Protein AF-A0A0K8QCN6-F1 (afdb_monomer_lite)

pLDDT: mean 86.22, std 19.58, range [27.59, 98.62]

Sequence (244 aa):
MPGTHPAAPALALLLDVDGPVASPVTRDVKPEIIADLVGLASAGIPVIFNTGRSDAFIREQVMAPMIAAGMPAGTVVHAICEKGAVWFSYTSGGPGPIHVDHDLAVPKAYGDDVRRMVAEDYATHMFFDE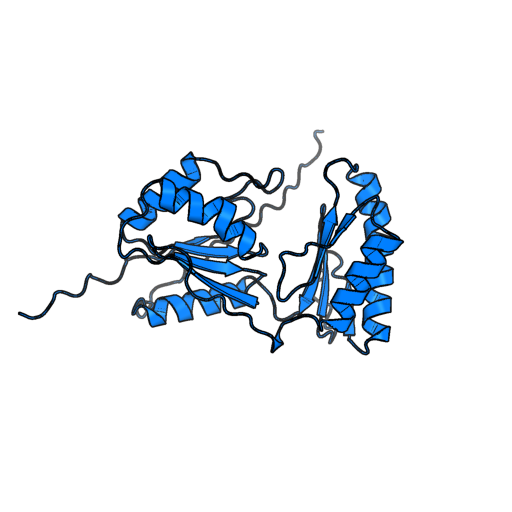TKRAMVSVEQHLDVSSDDYLAEQKLFDADALELMGRHGLSAALLDHHAPESDDAADYRLDPTIISTDIESIRLGKDLGASRAVELLAAQGITRRPGGQWAIRARTTHGGLAPPQ

Radius of gyration: 19.88 Å; chains: 1; bounding box: 54×51×55 Å

Secondary structure (DSSP, 8-state):
----PPPPPS--EEE-SBTTTB-TTT--B-HHHHHHHHHHHHTT--EEEE-SS-HHHIIIIIIHHHHHTTPPTT--EEEEEGGGTEEEEEETTEE-PPEE-GGGSPPHHHHHHHHHHIIIIITTTEEE-TT-SSSEEEEE-TTS-HHHHHHHHHHHHHHHHHHHHHTT--EEE--S--TT-----SEEEEE-SSEEEEEETT-SHHHHHHHHHHHHHHTT--PPTTPPP-----------PPP-

Foldseek 3Di:
DPDPDPDFDPAADEDECDPLAADVQPRAGDLVSLVVVLVCQVVVHAAEYQYQAFPVSCQPRHVVSNLVVPRDAPRKHKYQYNLRQKIWIAGNVGTDDIDGNQVFADDPVLLVVLQVCCVPPPVVFWHWDPRDDRKTKIWGDPPDDLVRNVVVVVVSQVVSQVSCVVVVAFEEECDPDPPDPPDPGQWYFDDDSTMTIITGPPRHSVSVVVVVQVVCVVVVNHDDVPDDDPPDDDDDPDDDDDDD

Structure (mmCIF, N/CA/C/O backbone):
data_AF-A0A0K8QCN6-F1
#
_entry.id   AF-A0A0K8QCN6-F1
#
loop_
_atom_site.group_PDB
_atom_site.id
_atom_site.type_symbol
_atom_site.label_atom_id
_atom_site.label_alt_id
_atom_site.label_comp_id
_atom_site.label_asym_id
_atom_site.label_entity_id
_atom_site.label_seq_id
_atom_site.pdbx_PDB_ins_code
_atom_site.Cartn_x
_atom_site.Cartn_y
_atom_site.Cartn_z
_atom_site.occupancy
_atom_site.B_iso_or_equiv
_atom_site.auth_seq_id
_atom_site.auth_comp_id
_atom_site.auth_asym_id
_atom_site.auth_atom_id
_atom_site.pdbx_PDB_model_num
ATOM 1 N N . MET A 1 1 ? -29.554 -14.955 32.092 1.00 37.53 1 MET A N 1
ATOM 2 C CA . MET A 1 1 ? -29.296 -13.544 31.745 1.00 37.53 1 MET A CA 1
ATOM 3 C C . MET A 1 1 ? -28.996 -13.491 30.256 1.00 37.53 1 MET A C 1
ATOM 5 O O . MET A 1 1 ? -27.974 -14.045 29.872 1.00 37.53 1 MET A O 1
ATOM 9 N N . PRO A 1 2 ? -29.882 -12.949 29.406 1.00 36.72 2 PRO A N 1
ATOM 10 C CA . PRO A 1 2 ? -29.544 -12.716 28.008 1.00 36.72 2 PRO A CA 1
ATOM 11 C C . PRO A 1 2 ? -28.494 -11.603 27.973 1.00 36.72 2 PRO A C 1
ATOM 13 O O . PRO A 1 2 ? -28.749 -10.509 28.473 1.00 36.72 2 PRO A O 1
ATOM 16 N N . GLY A 1 3 ? -27.299 -11.901 27.464 1.00 38.16 3 GLY A N 1
ATOM 17 C CA . GLY A 1 3 ? -26.258 -10.898 27.277 1.00 38.16 3 GLY A CA 1
ATOM 18 C C . GLY A 1 3 ? -26.743 -9.853 26.280 1.00 38.16 3 GLY A C 1
ATOM 19 O O . GLY A 1 3 ? -27.092 -10.184 25.150 1.00 38.16 3 GLY A O 1
ATOM 20 N N . THR A 1 4 ? -26.803 -8.594 26.704 1.00 39.06 4 THR A N 1
ATOM 21 C CA . THR A 1 4 ? -26.943 -7.451 25.804 1.00 39.06 4 THR A CA 1
ATOM 22 C C . THR A 1 4 ? -25.766 -7.469 24.840 1.00 39.06 4 THR A C 1
ATOM 24 O O . THR A 1 4 ? -24.652 -7.112 25.218 1.00 39.06 4 THR A O 1
ATOM 27 N N . HIS A 1 5 ? -25.999 -7.909 23.603 1.00 44.75 5 HIS A N 1
ATOM 28 C CA . HIS A 1 5 ? -25.062 -7.641 22.523 1.00 44.75 5 HIS A CA 1
ATOM 29 C C . HIS A 1 5 ? -24.910 -6.119 22.415 1.00 44.75 5 HIS A C 1
ATOM 31 O O . HIS A 1 5 ? -25.934 -5.424 22.385 1.00 44.75 5 HIS A O 1
ATOM 37 N N . PRO A 1 6 ? -23.678 -5.579 22.397 1.00 53.31 6 PRO A N 1
ATOM 38 C CA . PRO A 1 6 ? -23.495 -4.166 22.117 1.00 53.31 6 PRO A CA 1
ATOM 39 C C . PRO A 1 6 ? -24.183 -3.850 20.787 1.00 53.31 6 PRO A C 1
ATOM 41 O O . PRO A 1 6 ? -24.098 -4.621 19.828 1.00 53.31 6 PRO A O 1
ATOM 44 N N . ALA A 1 7 ? -24.937 -2.751 20.756 1.00 64.88 7 ALA A N 1
ATOM 45 C CA . ALA A 1 7 ? -25.592 -2.308 19.536 1.00 64.88 7 ALA A CA 1
ATOM 46 C C . ALA A 1 7 ? -24.529 -2.129 18.444 1.00 64.88 7 ALA A C 1
ATOM 48 O O . ALA A 1 7 ? -23.489 -1.524 18.699 1.00 64.88 7 ALA A O 1
ATOM 49 N N . ALA A 1 8 ? -24.788 -2.661 17.245 1.00 65.69 8 ALA A N 1
ATOM 50 C CA . ALA A 1 8 ? -23.869 -2.527 16.120 1.00 65.69 8 ALA A CA 1
ATOM 51 C C . ALA A 1 8 ? -23.493 -1.045 15.917 1.00 65.69 8 ALA A C 1
ATOM 53 O O . ALA A 1 8 ? -24.394 -0.190 15.966 1.00 65.69 8 ALA A O 1
ATOM 54 N N . PRO A 1 9 ? -22.199 -0.735 15.700 1.00 70.50 9 PRO A N 1
ATOM 55 C CA . PRO A 1 9 ? -21.727 0.639 15.624 1.00 70.50 9 PRO A CA 1
ATOM 56 C C . PRO A 1 9 ? -22.457 1.398 14.514 1.00 70.50 9 PRO A C 1
ATOM 58 O O . PRO A 1 9 ? -22.833 0.835 13.484 1.00 70.50 9 PRO A O 1
ATOM 61 N N . ALA A 1 10 ? -22.694 2.693 14.735 1.00 76.88 10 ALA A N 1
ATOM 62 C CA . ALA A 1 10 ? -23.429 3.524 13.782 1.00 76.88 10 ALA A CA 1
ATOM 63 C C . ALA A 1 10 ? -22.664 3.728 12.460 1.00 76.88 10 ALA A C 1
ATOM 65 O O . ALA A 1 10 ? -23.291 3.966 11.427 1.00 76.88 10 ALA A O 1
ATOM 66 N N . LEU A 1 11 ? -21.331 3.628 12.496 1.00 85.31 11 LEU A N 1
ATOM 67 C CA . LEU A 1 11 ? -20.435 3.730 11.346 1.00 85.31 11 LEU A CA 1
ATOM 68 C C . LEU A 1 11 ? -19.140 2.946 11.594 1.00 85.31 11 LEU A C 1
ATOM 70 O O . LEU A 1 11 ? -18.778 2.696 12.741 1.00 85.31 11 LEU A O 1
ATOM 74 N N . ALA A 1 12 ? -18.435 2.624 10.512 1.00 90.12 12 ALA A N 1
ATOM 75 C CA . ALA A 1 12 ? -17.047 2.167 10.506 1.00 90.12 12 ALA A CA 1
ATOM 76 C C . ALA A 1 12 ? -16.229 3.080 9.577 1.00 90.12 12 ALA A C 1
ATOM 78 O O . ALA A 1 12 ? -16.785 3.647 8.630 1.00 90.12 12 ALA A O 1
ATOM 79 N N . LEU A 1 13 ? -14.933 3.230 9.847 1.00 93.75 13 LEU A N 1
ATOM 80 C CA . LEU A 1 13 ? -14.029 4.071 9.065 1.00 93.75 13 LEU A CA 1
ATOM 81 C C . LEU A 1 13 ? -13.090 3.215 8.218 1.00 93.75 13 LEU A C 1
ATOM 83 O O . LEU A 1 13 ? -12.359 2.385 8.747 1.00 93.75 13 LEU A O 1
ATOM 87 N N . LEU A 1 14 ? -13.094 3.467 6.910 1.00 95.44 14 LEU A N 1
ATOM 88 C CA . LEU A 1 14 ? -12.120 2.937 5.961 1.00 95.44 14 LEU A CA 1
ATOM 89 C C . LEU A 1 14 ? -11.183 4.077 5.561 1.00 95.44 14 LEU A C 1
ATOM 91 O O . LEU A 1 14 ? -11.605 5.008 4.874 1.00 95.44 14 LEU A O 1
ATOM 95 N N . LEU A 1 15 ? -9.944 4.029 6.037 1.00 96.12 15 LEU A N 1
ATOM 96 C CA . LEU A 1 15 ? -8.976 5.113 5.915 1.00 96.12 15 LEU A CA 1
ATOM 97 C C . LEU A 1 15 ? -7.852 4.719 4.963 1.00 96.12 15 LEU A C 1
ATOM 99 O O . LEU A 1 15 ? -7.269 3.642 5.092 1.00 96.12 15 LEU A O 1
ATOM 103 N N . ASP A 1 16 ? -7.520 5.616 4.038 1.00 94.81 16 ASP A N 1
ATOM 104 C CA . ASP A 1 16 ? -6.204 5.560 3.411 1.00 94.81 16 ASP A CA 1
ATOM 105 C C . ASP A 1 16 ? -5.129 5.986 4.416 1.00 94.81 16 ASP A C 1
ATOM 107 O O . ASP A 1 16 ? -5.416 6.698 5.380 1.00 94.81 16 ASP A O 1
ATOM 111 N N . VAL A 1 17 ? -3.897 5.551 4.182 1.00 94.00 17 VAL A N 1
ATOM 112 C CA . VAL A 1 17 ? -2.757 5.853 5.045 1.00 94.00 17 VAL A CA 1
ATOM 113 C C . VAL A 1 17 ? -1.991 7.057 4.519 1.00 94.00 17 VAL A C 1
ATOM 115 O O . VAL A 1 17 ? -1.798 8.014 5.263 1.00 94.00 17 VAL A O 1
ATOM 118 N N . ASP A 1 18 ? -1.601 7.050 3.246 1.00 89.19 18 ASP A N 1
ATOM 119 C CA . ASP A 1 18 ? -0.809 8.128 2.653 1.00 89.19 18 ASP A CA 1
ATOM 120 C C . ASP A 1 18 ? -1.653 9.398 2.482 1.00 89.19 18 ASP A C 1
ATOM 122 O O . ASP A 1 18 ? -2.621 9.421 1.724 1.00 89.19 18 ASP A O 1
ATOM 126 N N . GLY A 1 19 ? -1.295 10.461 3.206 1.00 87.25 19 GLY A N 1
ATOM 127 C CA . GLY A 1 19 ? -2.029 11.725 3.268 1.00 87.25 19 GLY A CA 1
ATOM 128 C C . GLY A 1 19 ? -2.860 11.868 4.551 1.00 87.25 19 GLY A C 1
ATOM 129 O O . GLY A 1 19 ? -2.530 12.728 5.369 1.00 87.25 19 GLY A O 1
ATOM 130 N N . PRO A 1 20 ? -3.934 11.076 4.757 1.00 90.75 20 PRO A N 1
ATOM 131 C CA . PRO A 1 20 ? -4.782 11.202 5.943 1.00 90.75 20 PRO A CA 1
ATOM 132 C C . PRO A 1 20 ? -4.126 10.772 7.259 1.00 90.75 20 PRO A C 1
ATOM 134 O O . PRO A 1 20 ? -4.437 11.360 8.292 1.00 90.75 20 PRO A O 1
ATOM 137 N N . VAL A 1 21 ? -3.264 9.748 7.241 1.00 94.06 21 VAL A N 1
ATOM 138 C CA . VAL A 1 21 ? -2.655 9.175 8.458 1.00 94.06 21 VAL A CA 1
ATOM 139 C C . VAL A 1 21 ? -1.160 9.470 8.515 1.00 94.06 21 VAL A C 1
ATOM 141 O O . VAL A 1 21 ? -0.663 9.969 9.523 1.00 94.06 21 VAL A O 1
ATOM 144 N N . ALA A 1 22 ? -0.450 9.181 7.428 1.00 92.50 22 ALA A N 1
ATOM 145 C CA . ALA A 1 22 ? 0.984 9.367 7.288 1.00 92.50 22 ALA A CA 1
ATOM 146 C C . ALA A 1 22 ? 1.293 10.474 6.278 1.00 92.50 22 ALA A C 1
ATOM 148 O O . ALA A 1 22 ? 0.592 10.653 5.279 1.00 92.50 22 ALA A O 1
ATOM 149 N N . SER A 1 23 ? 2.382 11.198 6.513 1.00 88.31 23 SER A N 1
ATOM 150 C CA . SER A 1 23 ? 2.939 12.138 5.541 1.00 88.31 23 SER A CA 1
ATOM 151 C C . SER A 1 23 ? 3.305 11.400 4.243 1.00 88.31 23 SER A C 1
ATOM 153 O O . SER A 1 23 ? 4.092 10.460 4.302 1.00 88.31 23 SER A O 1
ATOM 155 N N . PRO A 1 24 ? 2.820 11.813 3.057 1.00 79.25 24 PRO A N 1
ATOM 156 C CA . PRO A 1 24 ? 3.199 11.159 1.801 1.00 79.25 24 PRO A CA 1
ATOM 157 C C . PRO A 1 24 ? 4.678 11.388 1.444 1.00 79.25 24 PRO A C 1
ATOM 159 O O . PRO A 1 24 ? 5.226 10.670 0.616 1.00 79.25 24 PRO A O 1
ATOM 162 N N . VAL A 1 25 ? 5.323 12.375 2.080 1.00 78.88 25 VAL A N 1
ATOM 163 C CA . VAL A 1 25 ? 6.726 12.742 1.849 1.00 78.88 25 VAL A CA 1
ATOM 164 C C . VAL A 1 25 ? 7.634 12.064 2.869 1.00 78.88 25 VAL A C 1
ATOM 166 O O . VAL A 1 25 ? 8.514 11.291 2.512 1.00 78.88 25 VAL A O 1
ATOM 169 N N . THR A 1 26 ? 7.414 12.337 4.157 1.00 83.81 26 THR A N 1
ATOM 170 C CA . THR A 1 26 ? 8.305 11.860 5.229 1.00 83.81 26 THR A CA 1
ATOM 171 C C . THR A 1 26 ? 7.904 10.498 5.776 1.00 83.81 26 THR A C 1
ATOM 173 O O . THR A 1 26 ? 8.683 9.871 6.480 1.00 83.81 26 THR A O 1
ATOM 176 N N . ARG A 1 27 ? 6.694 10.027 5.444 1.00 88.38 27 ARG A N 1
ATOM 177 C CA . ARG A 1 27 ? 6.097 8.776 5.935 1.00 88.38 27 ARG A CA 1
ATOM 178 C C . ARG A 1 27 ? 5.841 8.745 7.445 1.00 88.38 27 ARG A C 1
ATOM 180 O O . ARG A 1 27 ? 5.371 7.737 7.961 1.00 88.38 27 ARG A O 1
ATOM 187 N N . ASP A 1 28 ? 6.061 9.864 8.132 1.00 91.06 28 ASP A N 1
ATOM 188 C CA . ASP A 1 28 ? 5.800 9.995 9.561 1.00 91.06 28 ASP A CA 1
ATOM 189 C C . ASP A 1 28 ? 4.301 10.036 9.854 1.00 91.06 28 ASP A C 1
ATOM 191 O O . ASP A 1 28 ? 3.526 10.708 9.159 1.00 91.06 28 ASP A O 1
ATOM 195 N N . VAL A 1 29 ? 3.913 9.390 10.953 1.00 96.12 29 VAL A N 1
ATOM 196 C CA . VAL A 1 29 ? 2.580 9.501 11.547 1.00 96.12 29 VAL A CA 1
ATOM 197 C C . VAL A 1 29 ? 2.683 10.374 12.788 1.00 96.12 29 VAL A C 1
ATOM 199 O O . VAL A 1 29 ? 3.414 10.070 13.731 1.00 96.12 29 VAL A O 1
ATOM 202 N N . LYS A 1 30 ? 1.959 11.493 12.790 1.00 96.75 30 LYS A N 1
ATOM 203 C CA . LYS A 1 30 ? 2.031 12.443 13.900 1.00 96.75 30 LYS A CA 1
ATOM 204 C C . LYS A 1 30 ? 1.381 11.867 15.167 1.00 96.75 30 LYS A C 1
ATOM 206 O O . LYS A 1 30 ? 0.341 11.212 15.057 1.00 96.75 30 LYS A O 1
ATOM 211 N N . PRO A 1 31 ? 1.910 12.155 16.370 1.00 97.12 31 PRO A N 1
ATOM 212 C CA . PRO A 1 31 ? 1.317 11.684 17.622 1.00 97.12 31 PRO A CA 1
ATOM 213 C C . PRO A 1 31 ? -0.158 12.067 17.798 1.00 97.12 31 PRO A C 1
ATOM 215 O O . PRO A 1 31 ? -0.922 11.288 18.364 1.00 97.12 31 PRO A O 1
ATOM 218 N N . GLU A 1 32 ? -0.584 13.226 17.285 1.00 97.38 32 GLU A N 1
ATOM 219 C CA . GLU A 1 32 ? -1.984 13.663 17.364 1.00 97.38 32 GLU A CA 1
ATOM 220 C C . GLU A 1 32 ? -2.909 12.757 16.540 1.00 97.38 32 GLU A C 1
ATOM 222 O O . GLU A 1 32 ? -3.992 12.410 16.997 1.00 97.38 32 GLU A O 1
ATOM 227 N N . ILE A 1 33 ? -2.449 12.289 15.373 1.00 97.44 33 ILE A N 1
ATOM 228 C CA . ILE A 1 33 ? -3.190 11.321 14.552 1.00 97.44 33 ILE A CA 1
ATOM 229 C C . ILE A 1 33 ? -3.319 9.987 15.290 1.00 97.44 33 ILE A C 1
ATOM 231 O O . ILE A 1 33 ? -4.394 9.390 15.303 1.00 97.44 33 ILE A O 1
ATOM 235 N N . ILE A 1 34 ? -2.252 9.526 15.951 1.00 98.25 34 ILE A N 1
ATOM 236 C CA . ILE A 1 34 ? -2.308 8.316 16.783 1.00 98.25 34 ILE A CA 1
ATOM 237 C C . ILE A 1 34 ? -3.324 8.481 17.919 1.00 98.25 34 ILE A C 1
ATOM 239 O O . ILE A 1 34 ? -4.132 7.579 18.149 1.00 98.25 34 ILE A O 1
ATOM 243 N N . ALA A 1 35 ? -3.321 9.629 18.601 1.00 97.81 35 ALA A N 1
ATOM 244 C CA . ALA A 1 35 ? -4.274 9.921 19.667 1.00 97.81 35 ALA A CA 1
ATOM 245 C C . ALA A 1 35 ? -5.726 9.919 19.157 1.00 97.81 35 ALA A C 1
ATOM 247 O O . ALA A 1 35 ? -6.591 9.313 19.794 1.00 97.81 35 ALA A O 1
ATOM 248 N N . ASP A 1 36 ? -5.986 10.510 17.988 1.00 97.56 36 ASP A N 1
ATOM 249 C CA . ASP A 1 36 ? -7.312 10.517 17.361 1.00 97.56 36 ASP A CA 1
ATOM 250 C C . ASP A 1 36 ? -7.776 9.101 16.984 1.00 97.56 36 ASP A C 1
ATOM 252 O O . ASP A 1 36 ? -8.917 8.722 17.266 1.00 97.56 36 ASP A O 1
ATOM 256 N N . LEU A 1 37 ? -6.892 8.276 16.411 1.00 97.31 37 LEU A N 1
ATOM 257 C CA . LEU A 1 37 ? -7.188 6.877 16.076 1.00 97.31 37 LEU A CA 1
ATOM 258 C C . LEU A 1 37 ? -7.517 6.047 17.326 1.00 97.31 37 LEU A C 1
ATOM 260 O O . LEU A 1 37 ? -8.471 5.263 17.320 1.00 97.31 37 LEU A O 1
ATOM 264 N N . VAL A 1 38 ? -6.772 6.241 18.419 1.00 97.25 38 VAL A N 1
ATOM 265 C CA . VAL A 1 38 ? -7.069 5.607 19.714 1.00 97.25 38 VAL A CA 1
ATOM 266 C C . VAL A 1 38 ? -8.389 6.125 20.291 1.00 97.25 38 VAL A C 1
ATOM 268 O O . VAL A 1 38 ? -9.161 5.337 20.842 1.00 97.25 38 VAL A O 1
ATOM 271 N N . GLY A 1 39 ? -8.697 7.414 20.133 1.00 96.31 39 GLY A N 1
ATOM 272 C CA . GLY A 1 39 ? -9.975 8.005 20.533 1.00 96.31 39 GLY A CA 1
ATOM 273 C C . GLY A 1 39 ? -11.167 7.381 19.801 1.00 96.31 39 GLY A C 1
ATOM 274 O O . GLY A 1 39 ? -12.155 7.007 20.436 1.00 96.31 39 GLY A O 1
ATOM 275 N N . LEU A 1 40 ? -11.050 7.186 18.484 1.00 94.12 40 LEU A N 1
ATOM 276 C CA . LEU A 1 40 ? -12.056 6.504 17.661 1.00 94.12 40 LEU A CA 1
ATOM 277 C C . LEU A 1 40 ? -12.266 5.052 18.112 1.00 94.12 40 LEU A C 1
ATOM 279 O O . LEU A 1 40 ? -13.405 4.635 18.341 1.00 94.12 40 LEU A O 1
ATOM 283 N N . ALA A 1 41 ? -11.176 4.308 18.315 1.00 92.38 41 ALA A N 1
ATOM 284 C CA . ALA A 1 41 ? -11.227 2.945 18.841 1.00 92.38 41 ALA A CA 1
ATOM 285 C C . ALA A 1 41 ? -11.887 2.884 20.232 1.00 92.38 41 ALA A C 1
ATOM 287 O O . ALA A 1 41 ? -12.739 2.033 20.484 1.00 92.38 41 ALA A O 1
ATOM 288 N N . SER A 1 42 ? -11.560 3.832 21.114 1.00 93.06 42 SER A N 1
ATOM 289 C CA . SER A 1 42 ? -12.140 3.948 22.463 1.00 93.06 42 SER A CA 1
ATOM 290 C C . SER A 1 42 ? -13.630 4.275 22.450 1.00 93.06 42 SER A C 1
ATOM 292 O O . SER A 1 42 ? -14.360 3.858 23.346 1.00 93.06 42 SER A O 1
ATOM 294 N N . ALA A 1 43 ? -14.100 4.969 21.414 1.00 92.19 43 ALA A N 1
ATOM 295 C CA . ALA A 1 43 ? -15.519 5.207 21.177 1.00 92.19 43 ALA A CA 1
ATOM 296 C C . ALA A 1 43 ? -16.249 3.990 20.567 1.00 92.19 43 ALA A C 1
ATOM 298 O O . ALA A 1 43 ? -17.446 4.073 20.289 1.00 92.19 43 ALA A O 1
ATOM 299 N N . GLY A 1 44 ? -15.553 2.869 20.344 1.00 90.44 44 GLY A N 1
ATOM 300 C CA . GLY A 1 44 ? -16.110 1.668 19.721 1.00 90.44 44 GLY A CA 1
ATOM 301 C C . GLY A 1 44 ? -16.357 1.814 18.217 1.00 90.44 44 GLY A C 1
ATOM 302 O O . GLY A 1 44 ? -17.165 1.068 17.663 1.00 90.44 44 GLY A O 1
ATOM 303 N N . ILE A 1 45 ? -15.703 2.776 17.555 1.00 91.81 45 ILE A N 1
ATOM 304 C CA . ILE A 1 45 ? -15.790 2.965 16.103 1.00 91.81 45 ILE A CA 1
ATOM 305 C C . ILE A 1 45 ? -14.756 2.045 15.440 1.00 91.81 45 ILE A C 1
ATOM 307 O O . ILE A 1 45 ? -13.560 2.226 15.675 1.00 91.81 45 ILE A O 1
ATOM 311 N N . PRO A 1 46 ? -15.169 1.080 14.596 1.00 92.75 46 PRO A N 1
ATOM 312 C CA . PRO A 1 46 ? -14.227 0.235 13.874 1.00 92.75 46 PRO A CA 1
ATOM 313 C C . PRO A 1 46 ? -13.361 1.067 12.927 1.00 92.75 46 PRO A C 1
ATOM 315 O O . PRO A 1 46 ? -13.884 1.856 12.133 1.00 92.75 46 PRO A O 1
ATOM 318 N N . VAL A 1 47 ? -12.049 0.854 12.993 1.00 95.12 47 VAL A N 1
ATOM 319 C CA . VAL A 1 47 ? -11.056 1.493 12.124 1.00 95.12 47 VAL A CA 1
ATOM 320 C C . VAL A 1 47 ? -10.414 0.429 11.242 1.00 95.12 47 VAL A C 1
ATOM 322 O O . VAL A 1 47 ? -9.957 -0.610 11.724 1.00 95.12 47 VAL A O 1
ATOM 325 N N . ILE A 1 48 ? -10.401 0.693 9.939 1.00 97.38 48 ILE A N 1
ATOM 326 C CA . ILE A 1 48 ? -9.814 -0.162 8.916 1.00 97.38 48 ILE A CA 1
ATOM 327 C C . ILE A 1 48 ? -8.895 0.691 8.051 1.00 97.38 48 ILE A C 1
ATOM 329 O O . ILE A 1 48 ? -9.326 1.709 7.511 1.00 97.38 48 ILE A O 1
ATOM 333 N N . PHE A 1 49 ? -7.650 0.261 7.876 1.00 98.12 49 PHE A N 1
ATOM 334 C CA . PHE A 1 49 ? -6.726 0.863 6.919 1.00 98.12 49 PHE A CA 1
ATOM 335 C C . PHE A 1 49 ? -6.820 0.145 5.571 1.00 98.12 49 PHE A C 1
ATOM 337 O O . PHE A 1 49 ? -6.815 -1.082 5.531 1.00 98.12 49 PHE A O 1
ATOM 344 N N . ASN A 1 50 ? -6.893 0.900 4.476 1.00 97.19 50 ASN A N 1
ATOM 345 C CA . ASN A 1 50 ? -6.879 0.403 3.098 1.00 97.19 50 ASN A CA 1
ATOM 346 C C . ASN A 1 50 ? -5.814 1.165 2.308 1.00 97.19 50 ASN A C 1
ATOM 348 O O . ASN A 1 50 ? -6.032 2.309 1.908 1.00 97.19 50 ASN A O 1
ATOM 352 N N . THR A 1 51 ? -4.651 0.552 2.109 1.00 94.88 51 THR A N 1
ATOM 353 C CA . THR A 1 51 ? -3.415 1.229 1.696 1.00 94.88 51 THR A CA 1
ATOM 354 C C . THR A 1 51 ? -2.621 0.434 0.654 1.00 94.88 51 THR A C 1
ATOM 356 O O . THR A 1 51 ? -2.777 -0.777 0.528 1.00 94.88 51 THR A O 1
ATOM 359 N N . GLY A 1 52 ? -1.764 1.127 -0.105 1.00 93.00 52 GLY A N 1
ATOM 360 C CA . GLY A 1 52 ? -0.705 0.502 -0.908 1.00 93.00 52 GLY A CA 1
ATOM 361 C C . GLY A 1 52 ? 0.553 0.156 -0.097 1.00 93.00 52 GLY A C 1
ATOM 362 O O . GLY A 1 52 ? 1.424 -0.560 -0.590 1.00 93.00 52 GLY A O 1
ATOM 363 N N . ARG A 1 53 ? 0.653 0.631 1.153 1.00 94.50 53 ARG A N 1
ATOM 364 C CA . ARG A 1 53 ? 1.763 0.333 2.069 1.00 94.50 53 ARG A CA 1
ATOM 365 C C . ARG A 1 53 ? 1.784 -1.139 2.480 1.00 94.50 53 ARG A C 1
ATOM 367 O O . ARG A 1 53 ? 0.755 -1.818 2.446 1.00 94.50 53 ARG A O 1
ATOM 374 N N . SER A 1 54 ? 2.961 -1.603 2.892 1.00 96.69 54 SER A N 1
ATOM 375 C CA . SER A 1 54 ? 3.187 -2.959 3.397 1.00 96.69 54 SER A CA 1
ATOM 376 C C . SER A 1 54 ? 2.597 -3.171 4.795 1.00 96.69 54 SER A C 1
ATOM 378 O O . SER A 1 54 ? 2.282 -2.223 5.525 1.00 96.69 54 SER A O 1
ATOM 380 N N . ASP A 1 55 ? 2.479 -4.438 5.201 1.00 97.00 55 ASP A N 1
ATOM 381 C CA . ASP A 1 55 ? 2.119 -4.798 6.577 1.00 97.00 55 ASP A CA 1
ATOM 382 C C . ASP A 1 55 ? 3.149 -4.284 7.590 1.00 97.00 55 ASP A C 1
ATOM 384 O O . ASP A 1 55 ? 2.780 -3.878 8.693 1.00 97.00 55 ASP A O 1
ATOM 388 N N . ALA A 1 56 ? 4.432 -4.264 7.210 1.00 96.50 56 ALA A N 1
ATOM 389 C CA . ALA A 1 56 ? 5.514 -3.776 8.056 1.00 96.50 56 ALA A CA 1
ATOM 390 C C . ALA A 1 56 ? 5.330 -2.294 8.404 1.00 96.50 56 ALA A C 1
ATOM 392 O O . ALA A 1 56 ? 5.397 -1.929 9.578 1.00 96.50 56 ALA A O 1
ATOM 393 N N . PHE A 1 57 ? 4.985 -1.467 7.411 1.00 96.00 57 PHE A N 1
ATOM 394 C CA . PHE A 1 57 ? 4.696 -0.054 7.633 1.00 96.00 57 PHE A CA 1
ATOM 395 C C . PHE A 1 57 ? 3.547 0.143 8.629 1.00 96.00 57 PHE A C 1
ATOM 397 O O . PHE A 1 57 ? 3.694 0.868 9.611 1.00 96.00 57 PHE A O 1
ATOM 404 N N . ILE A 1 58 ? 2.413 -0.539 8.421 1.00 97.62 58 ILE A N 1
ATOM 405 C CA . ILE A 1 58 ? 1.266 -0.450 9.337 1.00 97.62 58 ILE A CA 1
ATOM 406 C C . ILE A 1 58 ? 1.651 -0.895 10.749 1.00 97.62 58 ILE A C 1
ATOM 408 O O . ILE A 1 58 ? 1.283 -0.242 11.729 1.00 97.62 58 ILE A O 1
ATOM 412 N N . ARG A 1 59 ? 2.397 -1.997 10.861 1.00 96.19 59 ARG A N 1
ATOM 413 C CA . ARG A 1 59 ? 2.852 -2.534 12.143 1.00 96.19 59 ARG A CA 1
ATOM 414 C C . ARG A 1 59 ? 3.650 -1.506 12.928 1.00 96.19 59 ARG A C 1
ATOM 416 O O . ARG A 1 59 ? 3.384 -1.312 14.112 1.00 96.19 59 ARG A O 1
ATOM 423 N N . GLU A 1 60 ? 4.626 -0.894 12.275 1.00 96.12 60 GLU A N 1
ATOM 424 C CA . GLU A 1 60 ? 5.653 -0.084 12.926 1.00 96.12 60 GLU A CA 1
ATOM 425 C C . GLU A 1 60 ? 5.219 1.368 13.104 1.00 96.12 60 GLU A C 1
ATOM 427 O O . GLU A 1 60 ? 5.404 1.925 14.181 1.00 96.12 60 GLU A O 1
ATOM 432 N N . GLN A 1 61 ? 4.594 1.960 12.085 1.00 97.12 61 GLN A N 1
ATOM 433 C CA . GLN A 1 61 ? 4.281 3.392 12.061 1.00 97.12 61 GLN A CA 1
ATOM 434 C C . GLN A 1 61 ? 2.891 3.721 12.608 1.00 97.12 61 GLN A C 1
ATOM 436 O O . GLN A 1 61 ? 2.637 4.861 12.986 1.00 97.12 61 GLN A O 1
ATOM 441 N N . VAL A 1 62 ? 1.979 2.745 12.668 1.00 97.19 62 VAL A N 1
ATOM 442 C CA . VAL A 1 62 ? 0.591 2.989 13.092 1.00 97.19 62 VAL A CA 1
ATOM 443 C C . VAL A 1 62 ? 0.241 2.163 14.322 1.00 97.19 62 VAL A C 1
ATOM 445 O O . VAL A 1 62 ? -0.058 2.706 15.385 1.00 97.19 62 VAL A O 1
ATOM 448 N N . MET A 1 63 ? 0.317 0.838 14.212 1.00 97.50 63 MET A N 1
ATOM 449 C CA . MET A 1 63 ? -0.232 -0.047 15.235 1.00 97.50 63 MET A CA 1
ATOM 450 C C . MET A 1 63 ? 0.611 -0.100 16.505 1.00 97.50 63 MET A C 1
ATOM 452 O O . MET A 1 63 ? 0.046 -0.050 17.598 1.00 97.50 63 MET A O 1
ATOM 456 N N . ALA A 1 64 ? 1.941 -0.166 16.398 1.00 97.00 64 ALA A N 1
ATOM 457 C CA . ALA A 1 64 ? 2.811 -0.105 17.571 1.00 97.00 64 ALA A CA 1
ATOM 458 C C . ALA A 1 64 ? 2.632 1.217 18.354 1.00 97.00 64 ALA A C 1
ATOM 460 O O . ALA A 1 64 ? 2.412 1.141 19.567 1.00 97.00 64 ALA A O 1
ATOM 461 N N . PRO A 1 65 ? 2.602 2.404 17.710 1.00 97.56 65 PRO A N 1
ATOM 462 C CA . PRO A 1 65 ? 2.250 3.657 18.377 1.00 97.56 65 PRO A CA 1
ATOM 463 C C . PRO A 1 65 ? 0.854 3.667 19.008 1.00 97.56 65 PRO A C 1
ATOM 465 O O . PRO A 1 65 ? 0.718 4.112 20.144 1.00 97.56 65 PRO A O 1
ATOM 468 N N . MET A 1 66 ? -0.178 3.144 18.334 1.00 97.69 66 MET A N 1
ATOM 469 C CA . MET A 1 66 ? -1.529 3.053 18.913 1.00 97.69 66 MET A CA 1
ATOM 470 C C . MET A 1 66 ? -1.564 2.176 20.171 1.00 97.69 66 MET A C 1
ATOM 472 O O . MET A 1 66 ? -2.183 2.545 21.170 1.00 97.69 66 MET A O 1
ATOM 476 N N . ILE A 1 67 ? -0.889 1.022 20.149 1.00 96.75 67 ILE A N 1
ATOM 477 C CA . ILE A 1 67 ? -0.786 0.131 21.314 1.00 96.75 67 ILE A CA 1
ATOM 478 C C . ILE A 1 67 ? -0.043 0.840 22.451 1.00 96.75 67 ILE A C 1
ATOM 480 O O . ILE A 1 67 ? -0.525 0.840 23.583 1.00 96.75 67 ILE A O 1
ATOM 484 N N . ALA A 1 68 ? 1.084 1.492 22.152 1.00 96.94 68 ALA A N 1
ATOM 485 C CA . ALA A 1 68 ? 1.853 2.258 23.133 1.00 96.94 68 ALA A CA 1
ATOM 486 C C . ALA A 1 68 ? 1.054 3.433 23.728 1.00 96.94 68 ALA A C 1
ATOM 488 O O . ALA A 1 68 ? 1.199 3.739 24.910 1.00 96.94 68 ALA A O 1
ATOM 489 N N . ALA A 1 69 ? 0.171 4.048 22.936 1.00 97.06 69 ALA A N 1
ATOM 490 C CA . ALA A 1 69 ? -0.742 5.108 23.361 1.00 97.06 69 ALA A CA 1
ATOM 491 C C . ALA A 1 69 ? -1.979 4.598 24.132 1.00 97.06 69 ALA A C 1
ATOM 493 O O . ALA A 1 69 ? -2.812 5.402 24.548 1.00 97.06 69 ALA A O 1
ATOM 494 N N . GLY A 1 70 ? -2.100 3.285 24.360 1.00 95.94 70 GLY A N 1
ATOM 495 C CA . GLY A 1 70 ? -3.144 2.703 25.204 1.00 95.94 70 GLY A CA 1
ATOM 496 C C . GLY A 1 70 ? -4.396 2.249 24.456 1.00 95.94 70 GLY A C 1
ATOM 497 O O . GLY A 1 70 ? -5.495 2.370 24.998 1.00 95.94 70 GLY A O 1
ATOM 498 N N . MET A 1 71 ? -4.254 1.715 23.235 1.00 96.19 71 MET A N 1
ATOM 499 C CA . MET A 1 71 ? -5.371 1.112 22.495 1.00 96.19 71 MET A CA 1
ATOM 500 C C . MET A 1 71 ? -6.193 0.152 23.391 1.00 96.19 71 MET A C 1
ATOM 502 O O . MET A 1 71 ? -5.619 -0.789 23.952 1.00 96.19 71 MET A O 1
ATOM 506 N N . PRO A 1 72 ? -7.522 0.344 23.523 1.00 94.31 72 PRO A N 1
ATOM 507 C CA . PRO A 1 72 ? -8.333 -0.409 24.477 1.00 94.31 72 PRO A CA 1
ATOM 508 C C . PRO A 1 72 ? -8.349 -1.914 24.212 1.00 94.31 72 PRO A C 1
ATOM 510 O O . PRO A 1 72 ? -8.406 -2.363 23.063 1.00 94.31 72 PRO A O 1
ATOM 513 N N . ALA A 1 73 ? -8.402 -2.700 25.288 1.00 92.56 73 ALA A N 1
ATOM 514 C CA . ALA A 1 73 ? -8.601 -4.142 25.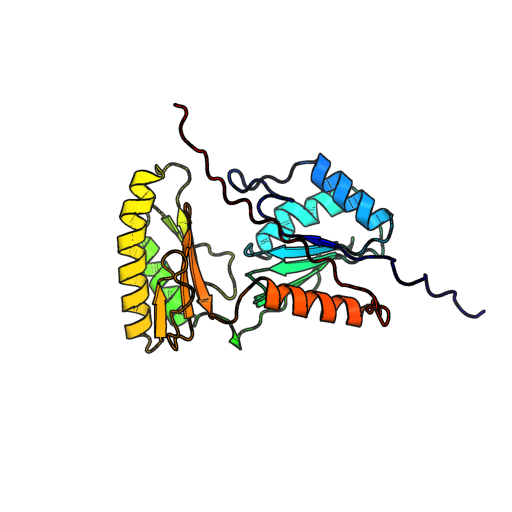200 1.00 92.56 73 ALA A CA 1
ATOM 515 C C . ALA A 1 73 ? -9.925 -4.481 24.494 1.00 92.56 73 ALA A C 1
ATOM 517 O O . ALA A 1 73 ? -10.943 -3.827 24.707 1.00 92.56 73 ALA A O 1
ATOM 518 N N . GLY A 1 74 ? -9.907 -5.517 23.653 1.00 88.56 74 GLY A N 1
ATOM 519 C CA . GLY A 1 74 ? -11.067 -5.922 22.851 1.00 88.56 74 GLY A CA 1
ATOM 520 C C . GLY A 1 74 ? -11.274 -5.109 21.568 1.00 88.56 74 GLY A C 1
ATOM 521 O O . GLY A 1 74 ? -12.109 -5.496 20.754 1.00 88.56 74 GLY A O 1
ATOM 522 N N . THR A 1 75 ? -10.499 -4.040 21.344 1.00 93.06 75 THR A N 1
ATOM 523 C CA . THR A 1 75 ? -10.452 -3.358 20.043 1.00 93.06 75 THR A CA 1
ATOM 524 C C . THR A 1 75 ? -9.857 -4.291 18.997 1.00 93.06 75 THR A C 1
ATOM 526 O O . THR A 1 75 ? -8.808 -4.899 19.235 1.00 93.06 75 THR A O 1
ATOM 529 N N . VAL A 1 76 ? -10.490 -4.344 17.826 1.00 95.44 76 VAL A N 1
ATOM 530 C CA . VAL A 1 76 ? -9.913 -4.951 16.628 1.00 95.44 76 VAL A CA 1
ATOM 531 C C . VAL A 1 76 ? -9.753 -3.882 15.554 1.00 95.44 76 VAL A C 1
ATOM 533 O O . VAL A 1 76 ? -10.726 -3.232 15.178 1.00 95.44 76 VAL A O 1
ATOM 536 N N . VAL A 1 77 ? -8.527 -3.710 15.063 1.00 97.00 77 VAL A N 1
ATOM 537 C CA . VAL A 1 77 ? -8.210 -2.830 13.929 1.00 97.00 77 VAL A CA 1
ATOM 538 C C . VAL A 1 77 ? -7.836 -3.700 12.743 1.00 97.00 77 VAL A C 1
ATOM 540 O O . VAL A 1 77 ? -7.037 -4.625 12.883 1.00 97.00 77 VAL A O 1
ATOM 543 N N . HIS A 1 78 ? -8.402 -3.420 11.575 1.00 98.00 78 HIS A N 1
ATOM 544 C CA . HIS A 1 78 ? -8.057 -4.142 10.355 1.00 98.00 78 HIS A CA 1
ATOM 545 C C . HIS A 1 78 ? -7.088 -3.340 9.504 1.00 98.00 78 HIS A C 1
ATOM 547 O O . HIS A 1 78 ? -7.199 -2.122 9.390 1.00 98.00 78 HIS A O 1
ATOM 553 N N . ALA A 1 79 ? -6.162 -4.041 8.868 1.00 98.06 79 ALA A N 1
ATOM 554 C CA . ALA A 1 79 ? -5.249 -3.460 7.908 1.00 98.06 79 ALA A CA 1
ATOM 555 C C . ALA A 1 79 ? -5.305 -4.266 6.619 1.00 98.06 79 ALA A C 1
ATOM 557 O O . ALA A 1 79 ? -5.167 -5.489 6.626 1.00 98.06 79 ALA A O 1
ATOM 558 N N . ILE A 1 80 ? -5.545 -3.553 5.528 1.00 98.44 80 ILE A N 1
ATOM 559 C CA . ILE A 1 80 ? -5.618 -4.062 4.171 1.00 98.44 80 ILE A CA 1
ATOM 560 C C . ILE A 1 80 ? -4.541 -3.318 3.394 1.00 98.44 80 ILE A C 1
ATOM 562 O O . ILE A 1 80 ? -4.650 -2.127 3.105 1.00 98.44 80 ILE A O 1
ATOM 566 N N . CYS A 1 81 ? -3.459 -4.034 3.161 1.00 98.06 81 CYS A N 1
ATOM 567 C CA . CYS A 1 81 ? -2.206 -3.568 2.606 1.00 98.06 81 CYS A CA 1
ATOM 568 C C . CYS A 1 81 ? -2.102 -3.954 1.133 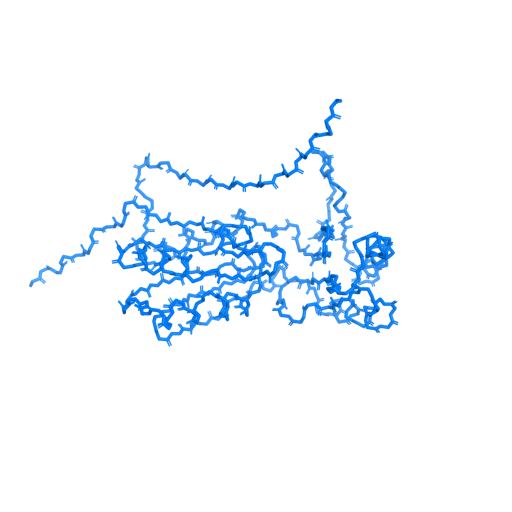1.00 98.06 81 CYS A C 1
ATOM 570 O O . CYS A 1 81 ? -2.870 -4.787 0.635 1.00 98.06 81 CYS A O 1
ATOM 572 N N . GLU A 1 82 ? -1.129 -3.356 0.447 1.00 96.62 82 GLU A N 1
ATOM 573 C CA . GLU A 1 82 ? -0.797 -3.702 -0.939 1.00 96.62 82 GLU A CA 1
ATOM 574 C C . GLU A 1 82 ? -2.034 -3.704 -1.848 1.00 96.62 82 GLU A C 1
ATOM 576 O O . GLU A 1 82 ? -2.321 -4.674 -2.548 1.00 96.62 82 GLU A O 1
ATOM 581 N N . LYS A 1 83 ? -2.828 -2.624 -1.751 1.00 94.31 83 LYS A N 1
ATOM 582 C CA . LYS A 1 83 ? -4.045 -2.386 -2.548 1.00 94.31 83 LYS A CA 1
ATOM 583 C C . LYS A 1 83 ? -5.017 -3.575 -2.494 1.00 94.31 83 LYS A C 1
ATOM 585 O O . LYS A 1 83 ? -5.691 -3.907 -3.467 1.00 94.31 83 LYS A O 1
ATOM 590 N N . GLY A 1 84 ? -5.093 -4.204 -1.322 1.00 96.31 84 GLY A N 1
ATOM 591 C CA . GLY A 1 84 ? -5.994 -5.312 -1.080 1.00 96.31 84 GLY A CA 1
ATOM 592 C C . GLY A 1 84 ? -5.452 -6.667 -1.480 1.00 96.31 84 GLY A C 1
ATOM 593 O O . GLY A 1 84 ? -6.278 -7.530 -1.692 1.00 96.31 84 GLY A O 1
ATOM 594 N N . ALA A 1 85 ? -4.138 -6.889 -1.568 1.00 97.38 85 ALA A N 1
ATOM 595 C CA . ALA A 1 85 ? -3.567 -8.236 -1.687 1.00 97.38 85 ALA A CA 1
ATOM 596 C C . ALA A 1 85 ? -3.231 -8.855 -0.321 1.00 97.38 85 ALA A C 1
ATOM 598 O O . ALA A 1 85 ? -3.388 -10.063 -0.123 1.00 97.38 85 ALA A O 1
ATOM 599 N N . VAL A 1 86 ? -2.847 -8.020 0.647 1.00 98.38 86 VAL A N 1
ATOM 600 C CA . VAL A 1 86 ? -2.390 -8.430 1.979 1.00 98.38 86 VAL A CA 1
ATOM 601 C C . VAL A 1 86 ? -3.350 -7.896 3.030 1.00 98.38 86 VAL A C 1
ATOM 603 O O . VAL A 1 86 ? -3.791 -6.754 2.943 1.00 98.38 86 VAL A O 1
ATOM 606 N N . TRP A 1 87 ? -3.709 -8.696 4.030 1.00 98.31 87 TRP A N 1
ATOM 607 C CA . TRP A 1 87 ? -4.580 -8.222 5.101 1.00 98.31 87 TRP A CA 1
ATOM 608 C C . TRP A 1 87 ? -4.388 -8.979 6.402 1.00 98.31 87 TRP A C 1
ATOM 610 O O . TRP A 1 87 ? -3.936 -10.123 6.433 1.00 98.31 87 TRP A O 1
ATOM 620 N N . PHE A 1 88 ? -4.741 -8.309 7.492 1.00 97.25 88 PHE A N 1
ATOM 621 C CA . PHE A 1 88 ? -4.594 -8.819 8.842 1.00 97.25 88 PHE A CA 1
ATOM 622 C C . PHE A 1 88 ? -5.369 -7.963 9.839 1.00 97.25 88 PHE A C 1
ATOM 624 O O . PHE A 1 88 ? -5.889 -6.890 9.522 1.00 97.25 88 PHE A O 1
ATOM 631 N N . SER A 1 89 ? -5.477 -8.475 11.061 1.00 96.69 89 SER A N 1
ATOM 632 C CA . SER A 1 89 ? -6.172 -7.809 12.159 1.00 96.69 89 SER A CA 1
ATOM 633 C C . SER A 1 89 ? -5.229 -7.621 13.333 1.00 96.69 89 SER A C 1
ATOM 635 O O . SER A 1 89 ? -4.422 -8.498 13.624 1.00 96.69 89 SER A O 1
ATOM 637 N N . TYR A 1 90 ? -5.370 -6.508 14.034 1.00 96.06 90 TYR A N 1
ATOM 638 C CA . TYR A 1 90 ? -4.658 -6.206 15.263 1.00 96.06 90 TYR A CA 1
ATOM 639 C C . TYR A 1 90 ? -5.594 -6.184 16.445 1.00 96.06 90 TYR A C 1
ATOM 641 O O . TYR A 1 90 ? -6.730 -5.728 16.348 1.00 96.06 90 TYR A O 1
ATOM 649 N N . THR A 1 91 ? -5.048 -6.583 17.582 1.00 95.31 91 THR A N 1
ATOM 650 C CA . THR A 1 91 ? -5.635 -6.321 18.893 1.00 95.31 91 THR A CA 1
ATOM 651 C C . THR A 1 91 ? -4.630 -5.561 19.748 1.00 95.31 91 THR A C 1
ATOM 653 O O . THR A 1 91 ? -3.477 -5.374 19.352 1.00 95.31 91 THR A O 1
ATOM 656 N N . SER A 1 92 ? -5.026 -5.158 20.956 1.00 93.00 92 SER A N 1
ATOM 657 C CA . SER A 1 92 ? -4.089 -4.578 21.929 1.00 93.00 92 SER A CA 1
ATOM 658 C C . SER A 1 92 ? -2.970 -5.553 22.329 1.00 93.00 92 SER A C 1
ATOM 660 O O . SER A 1 92 ? -1.955 -5.125 22.865 1.00 93.00 92 SER A O 1
ATOM 662 N N . GLY A 1 93 ? -3.138 -6.855 22.057 1.00 93.81 93 GLY A N 1
ATOM 663 C CA . GLY A 1 93 ? -2.111 -7.882 22.235 1.00 93.81 93 GLY A CA 1
ATOM 664 C C . GLY A 1 93 ? -1.127 -8.015 21.066 1.00 93.81 93 GLY A C 1
ATOM 665 O O . GLY A 1 93 ? -0.202 -8.815 21.162 1.00 93.81 93 GLY A O 1
ATOM 666 N N . GLY A 1 94 ? -1.308 -7.256 19.979 1.00 93.75 94 GLY A N 1
ATOM 667 C CA . GLY A 1 94 ? -0.438 -7.283 18.803 1.00 93.75 94 GLY A CA 1
ATOM 668 C C . GLY A 1 94 ? -1.112 -7.817 17.529 1.00 93.75 94 GLY A C 1
ATOM 669 O O . GLY A 1 94 ? -2.346 -7.919 17.472 1.00 93.75 94 GLY A O 1
ATOM 670 N N . PRO A 1 95 ? -0.310 -8.101 16.483 1.00 95.31 95 PRO A N 1
ATOM 671 C CA . PRO A 1 95 ? -0.811 -8.555 15.190 1.00 95.31 95 PRO A CA 1
ATOM 672 C C . PRO A 1 95 ? -1.355 -9.983 15.256 1.00 95.31 95 PRO A C 1
ATOM 674 O O . PRO A 1 95 ? -0.755 -10.872 15.859 1.00 95.31 95 PRO A O 1
ATOM 677 N N . GLY A 1 96 ? -2.469 -10.206 14.568 1.00 95.44 96 GLY A N 1
ATOM 678 C CA . GLY A 1 96 ? -2.917 -11.526 14.143 1.00 95.44 96 GLY A CA 1
ATOM 679 C C . GLY A 1 96 ? -2.146 -12.033 12.914 1.00 95.44 96 GLY A C 1
ATOM 680 O O . GLY A 1 96 ? -1.193 -11.392 12.463 1.00 95.44 96 GLY A O 1
ATOM 681 N N . PRO A 1 97 ? -2.550 -13.188 12.355 1.00 96.06 97 PRO A N 1
ATOM 682 C CA . PRO A 1 97 ? -1.905 -13.754 11.176 1.00 96.06 97 PRO A CA 1
ATOM 683 C C . PRO A 1 97 ? -2.049 -12.835 9.960 1.00 96.06 97 PRO A C 1
ATOM 685 O O . PRO A 1 97 ? -3.088 -12.204 9.755 1.00 96.06 97 PRO A O 1
ATOM 688 N N . ILE A 1 98 ? -0.995 -12.799 9.146 1.00 97.19 98 ILE A N 1
ATOM 689 C CA . ILE A 1 98 ? -0.993 -12.108 7.859 1.00 97.19 98 ILE A CA 1
ATOM 690 C C . ILE A 1 98 ? -1.528 -13.055 6.799 1.00 97.19 98 ILE A C 1
ATOM 692 O O . ILE A 1 98 ? -1.027 -14.167 6.632 1.00 97.19 98 ILE A O 1
ATOM 696 N N . HIS A 1 9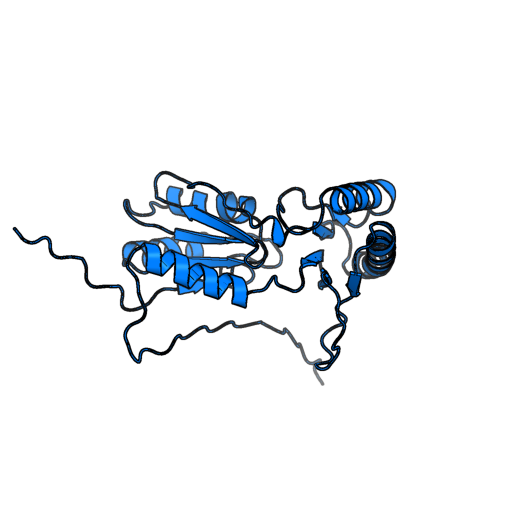9 ? -2.527 -12.581 6.071 1.00 98.00 99 HIS A N 1
ATOM 697 C CA . HIS A 1 99 ? -3.068 -13.242 4.903 1.00 98.00 99 HIS A CA 1
ATOM 698 C C . HIS A 1 99 ? -2.531 -12.560 3.648 1.00 98.00 99 HIS A C 1
ATOM 700 O O . HIS A 1 99 ? -2.512 -11.331 3.559 1.00 98.00 99 HIS A O 1
ATOM 706 N N . VAL A 1 100 ? -2.096 -13.369 2.688 1.00 98.00 100 VAL A N 1
ATOM 707 C CA . VAL A 1 100 ? -1.619 -12.926 1.378 1.00 98.00 100 VAL A CA 1
ATOM 708 C C . VAL A 1 100 ? -2.415 -13.683 0.331 1.00 98.00 100 VAL A C 1
ATOM 710 O O . VAL A 1 100 ? -2.534 -14.906 0.402 1.00 98.00 100 VAL A O 1
ATOM 713 N N . ASP A 1 101 ? -2.966 -12.953 -0.627 1.00 97.31 101 ASP A N 1
ATOM 714 C CA . ASP A 1 101 ? -3.602 -13.550 -1.791 1.00 97.31 101 ASP A CA 1
ATOM 715 C C . ASP A 1 101 ? -2.549 -13.795 -2.870 1.00 97.31 101 ASP A C 1
ATOM 717 O O . ASP A 1 101 ? -2.152 -12.892 -3.608 1.00 97.31 101 ASP A O 1
ATOM 721 N N . HIS A 1 102 ? -2.049 -15.028 -2.901 1.00 95.62 102 HIS A N 1
ATOM 722 C CA . HIS A 1 102 ? -0.991 -15.430 -3.819 1.00 95.62 102 HIS A CA 1
ATOM 723 C C . HIS A 1 102 ? -1.452 -15.511 -5.277 1.00 95.62 102 HIS A C 1
ATOM 725 O O . HIS A 1 102 ? -0.604 -15.438 -6.161 1.00 95.62 102 HIS A O 1
ATOM 731 N N . ASP A 1 103 ? -2.761 -15.577 -5.543 1.00 95.44 103 ASP A N 1
ATOM 732 C CA . ASP A 1 103 ? -3.284 -15.544 -6.914 1.00 95.44 103 ASP A CA 1
ATOM 733 C C . ASP A 1 103 ? -3.174 -14.139 -7.523 1.00 95.44 103 ASP A C 1
ATOM 735 O O . ASP A 1 103 ? -3.237 -13.977 -8.742 1.00 95.44 103 ASP A O 1
ATOM 739 N N . LEU A 1 104 ? -3.026 -13.114 -6.679 1.00 95.00 104 LEU A N 1
ATOM 740 C CA . LEU A 1 104 ? -2.790 -11.727 -7.077 1.00 95.00 104 LEU A CA 1
ATOM 741 C C . LEU A 1 104 ? -1.308 -11.345 -7.048 1.00 95.00 104 LEU A C 1
ATOM 743 O O . LEU A 1 104 ? -0.961 -10.236 -7.461 1.00 95.00 1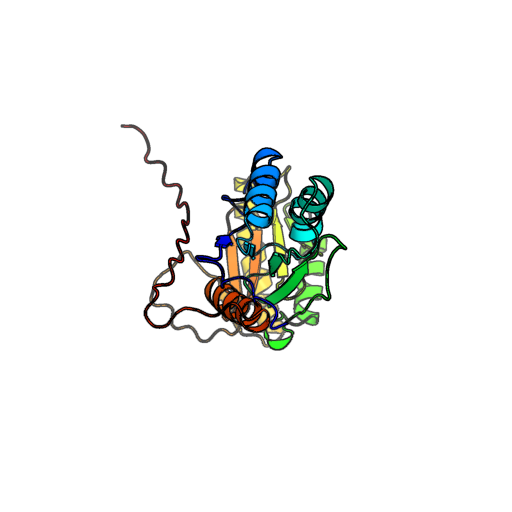04 LEU A O 1
ATOM 747 N N . ALA A 1 105 ? -0.449 -12.232 -6.544 1.00 96.50 105 ALA A N 1
ATOM 748 C CA . ALA A 1 105 ? 0.956 -11.934 -6.369 1.00 96.50 105 ALA A CA 1
ATOM 749 C C . ALA A 1 105 ? 1.707 -11.944 -7.705 1.00 96.50 105 ALA A C 1
ATOM 751 O O . ALA A 1 105 ? 1.500 -12.799 -8.570 1.00 96.50 105 ALA A O 1
ATOM 752 N N . VAL A 1 106 ? 2.637 -11.005 -7.847 1.00 96.69 106 VAL A N 1
ATOM 753 C CA . VAL A 1 106 ? 3.634 -11.027 -8.910 1.00 96.69 106 VAL A CA 1
ATOM 754 C C . VAL A 1 106 ? 4.479 -12.303 -8.769 1.00 96.69 106 VAL A C 1
ATOM 756 O O . VAL A 1 106 ? 4.938 -12.613 -7.663 1.00 96.69 106 VAL A O 1
ATOM 759 N N . PRO A 1 107 ? 4.705 -13.068 -9.856 1.00 97.25 107 PRO A N 1
ATOM 760 C CA . PRO A 1 107 ? 5.488 -14.291 -9.791 1.00 97.25 107 PRO A CA 1
ATOM 761 C C . PRO A 1 107 ? 6.882 -14.038 -9.221 1.00 97.25 107 PRO A C 1
ATOM 763 O O . PRO A 1 107 ? 7.608 -13.153 -9.675 1.00 97.25 107 PRO A O 1
ATOM 766 N N . LYS A 1 108 ? 7.284 -14.862 -8.247 1.00 96.38 108 LYS A N 1
ATOM 767 C CA . LYS A 1 108 ? 8.544 -14.675 -7.514 1.00 96.38 108 LYS A CA 1
ATOM 768 C C . LYS A 1 108 ? 9.763 -14.589 -8.438 1.00 96.38 108 LYS A C 1
ATOM 770 O O . LYS A 1 108 ? 10.636 -13.771 -8.195 1.00 96.38 108 LYS A O 1
ATOM 775 N N . ALA A 1 109 ? 9.812 -15.408 -9.491 1.00 97.75 109 ALA A N 1
ATOM 776 C CA . ALA A 1 109 ? 10.930 -15.418 -10.433 1.00 97.75 109 ALA A CA 1
ATOM 777 C C . ALA A 1 109 ? 11.109 -14.064 -11.140 1.00 97.75 109 ALA A C 1
ATOM 779 O O . ALA A 1 109 ? 12.230 -13.582 -11.249 1.00 97.75 109 ALA A O 1
ATOM 780 N N . TYR A 1 110 ? 10.008 -13.425 -11.544 1.00 98.25 110 TYR A N 1
ATOM 781 C CA . TYR A 1 110 ? 10.049 -12.082 -12.114 1.00 98.25 110 TYR A CA 1
ATOM 782 C C . TYR A 1 110 ? 10.488 -11.050 -11.067 1.00 98.25 110 TYR A C 1
ATOM 784 O O . TYR A 1 110 ? 11.396 -10.266 -11.326 1.00 98.25 110 TYR A O 1
ATOM 792 N N . GLY A 1 111 ? 9.914 -11.090 -9.858 1.00 98.12 111 GLY A N 1
ATOM 793 C CA . GLY A 1 111 ? 10.303 -10.174 -8.780 1.00 98.12 111 GLY A CA 1
ATOM 794 C C . GLY A 1 111 ? 11.777 -10.296 -8.369 1.00 98.12 111 GLY A C 1
ATOM 795 O O . GLY A 1 111 ? 12.427 -9.288 -8.109 1.00 98.12 111 GLY A O 1
ATOM 796 N N . ASP A 1 112 ? 12.331 -11.511 -8.357 1.00 98.56 112 ASP A N 1
ATOM 797 C CA . ASP A 1 112 ? 13.752 -11.747 -8.080 1.00 98.56 112 ASP A CA 1
ATOM 798 C C . ASP A 1 112 ? 14.658 -11.165 -9.181 1.00 98.56 112 ASP A C 1
ATOM 800 O O . ASP A 1 112 ? 15.714 -10.610 -8.867 1.00 98.56 112 ASP A O 1
ATOM 804 N N . ASP A 1 113 ? 14.251 -11.253 -10.451 1.00 98.56 113 ASP A N 1
ATOM 805 C CA . ASP A 1 113 ? 14.991 -10.644 -11.560 1.00 98.56 113 ASP A CA 1
ATOM 806 C C . ASP A 1 113 ? 14.900 -9.113 -11.545 1.00 98.56 113 ASP A C 1
ATOM 808 O O . ASP A 1 113 ? 15.915 -8.459 -11.779 1.00 98.56 113 ASP A O 1
ATOM 812 N N . VAL A 1 114 ? 13.744 -8.534 -11.193 1.00 98.62 114 VAL A N 1
ATOM 813 C CA . VAL A 1 114 ? 13.620 -7.079 -10.986 1.00 98.62 114 VAL A CA 1
ATOM 814 C C . VAL A 1 114 ? 14.523 -6.625 -9.843 1.00 98.62 114 VAL A C 1
ATOM 816 O O . VAL A 1 114 ? 15.259 -5.657 -10.002 1.00 98.62 114 VAL A O 1
ATOM 819 N N . ARG A 1 115 ? 14.536 -7.342 -8.708 1.00 98.62 115 ARG A N 1
ATOM 820 C CA . ARG A 1 115 ? 15.442 -7.039 -7.586 1.00 98.62 115 ARG A CA 1
ATOM 821 C C . ARG A 1 115 ? 16.900 -7.003 -8.044 1.00 98.62 115 ARG A C 1
ATOM 823 O O . ARG A 1 115 ? 17.636 -6.089 -7.679 1.00 98.62 115 ARG A O 1
ATOM 830 N N . ARG A 1 116 ? 17.320 -7.997 -8.831 1.00 98.62 116 ARG A N 1
ATOM 831 C CA . ARG A 1 116 ? 18.685 -8.079 -9.364 1.00 98.62 116 ARG A CA 1
ATOM 832 C C . ARG A 1 116 ? 18.992 -6.927 -10.320 1.00 98.62 116 ARG A C 1
ATOM 834 O O . ARG A 1 116 ? 20.007 -6.274 -10.133 1.00 98.62 116 ARG A O 1
ATOM 841 N N . MET A 1 117 ? 18.098 -6.645 -11.265 1.00 98.62 117 MET A N 1
ATOM 842 C CA . MET A 1 117 ? 18.223 -5.526 -12.205 1.00 98.62 117 MET A CA 1
ATOM 843 C C . MET A 1 117 ? 18.344 -4.185 -11.473 1.00 98.62 117 MET A C 1
ATOM 845 O O . MET A 1 117 ? 19.225 -3.390 -11.779 1.00 98.62 117 MET A O 1
ATOM 849 N N . VAL A 1 118 ? 17.529 -3.953 -10.438 1.00 98.62 118 VAL A N 1
ATOM 850 C CA . VAL A 1 118 ? 17.644 -2.740 -9.617 1.00 98.62 118 VAL A CA 1
ATOM 851 C C . VAL A 1 118 ? 19.011 -2.659 -8.942 1.00 98.62 118 VAL A C 1
ATOM 853 O O . VAL A 1 118 ? 19.641 -1.608 -8.966 1.00 98.62 118 VAL A O 1
ATOM 856 N N . ALA A 1 119 ? 19.495 -3.760 -8.367 1.00 98.50 119 ALA A N 1
ATOM 857 C CA . ALA A 1 119 ? 20.789 -3.789 -7.689 1.00 98.50 119 ALA A CA 1
ATOM 858 C C . ALA A 1 119 ? 21.992 -3.612 -8.638 1.00 98.50 119 ALA A C 1
ATOM 860 O O . ALA A 1 119 ? 23.007 -3.053 -8.225 1.00 98.50 119 ALA A O 1
ATOM 861 N N . GLU A 1 120 ? 21.897 -4.111 -9.871 1.00 98.19 120 GLU A N 1
ATOM 862 C CA . GLU A 1 120 ? 22.980 -4.089 -10.863 1.00 98.19 120 GLU A CA 1
ATOM 863 C C . GLU A 1 120 ? 23.020 -2.766 -11.639 1.00 98.19 120 GLU A C 1
ATOM 865 O O . GLU A 1 120 ? 24.092 -2.171 -11.767 1.00 98.19 120 GLU A O 1
ATOM 870 N N . ASP A 1 121 ? 21.859 -2.284 -12.086 1.00 98.25 121 ASP A N 1
ATOM 871 C CA . ASP A 1 121 ? 21.775 -1.215 -13.084 1.00 98.25 121 ASP A CA 1
ATOM 872 C C . ASP A 1 121 ? 21.238 0.105 -12.506 1.00 98.25 121 ASP A C 1
ATOM 874 O O . ASP A 1 121 ? 21.647 1.178 -12.944 1.00 98.25 121 ASP A O 1
ATOM 878 N N . TYR A 1 122 ? 20.388 0.054 -11.471 1.00 98.25 122 TYR A N 1
ATOM 879 C CA . TYR A 1 122 ? 19.607 1.217 -11.016 1.00 98.25 122 TYR A CA 1
ATOM 880 C C . TYR A 1 122 ? 19.855 1.659 -9.562 1.00 98.25 122 TYR A C 1
ATOM 882 O O . TYR A 1 122 ? 19.280 2.651 -9.104 1.00 98.25 122 TYR A O 1
ATOM 890 N N . ALA A 1 123 ? 20.758 0.989 -8.840 1.00 97.50 123 ALA A N 1
ATOM 891 C CA . ALA A 1 123 ? 20.961 1.147 -7.394 1.00 97.50 123 ALA A CA 1
ATOM 892 C C . ALA A 1 123 ? 21.415 2.547 -6.945 1.00 97.50 123 ALA A C 1
ATOM 894 O O . ALA A 1 123 ? 21.423 2.845 -5.756 1.00 97.50 123 ALA A O 1
ATOM 895 N N . THR A 1 124 ? 21.839 3.406 -7.876 1.00 97.25 124 THR A N 1
ATOM 896 C CA . THR A 1 124 ? 22.194 4.800 -7.563 1.00 97.25 124 THR A CA 1
ATOM 897 C C . THR A 1 124 ? 20.957 5.692 -7.425 1.00 97.25 124 THR A C 1
ATOM 899 O O . THR A 1 124 ? 21.002 6.677 -6.697 1.00 97.25 124 THR A O 1
ATOM 902 N N . HIS A 1 125 ? 19.849 5.353 -8.093 1.00 97.81 125 HIS A N 1
ATOM 903 C CA . HIS A 1 125 ? 18.645 6.191 -8.149 1.00 97.81 125 HIS A CA 1
ATOM 904 C C . HIS A 1 125 ? 17.484 5.625 -7.332 1.00 97.81 125 HIS A C 1
ATOM 906 O O . HIS A 1 125 ? 16.678 6.380 -6.780 1.00 97.81 125 HIS A O 1
ATOM 912 N N . MET A 1 126 ? 17.391 4.298 -7.260 1.00 97.69 126 MET A N 1
ATOM 913 C CA . MET A 1 126 ? 16.241 3.603 -6.699 1.00 97.69 126 MET A CA 1
ATOM 914 C C . MET A 1 126 ? 16.633 2.301 -6.000 1.00 97.69 126 MET A C 1
ATOM 916 O O . MET A 1 126 ? 17.688 1.725 -6.257 1.00 97.69 126 MET A O 1
ATOM 920 N N . PHE A 1 127 ? 15.746 1.815 -5.138 1.00 98.06 127 PHE A N 1
ATOM 921 C CA . PHE A 1 127 ? 15.902 0.559 -4.417 1.00 98.06 127 PHE A CA 1
ATOM 922 C C . PHE A 1 127 ? 14.637 -0.294 -4.508 1.00 98.06 127 PHE A C 1
ATOM 924 O O . PHE A 1 127 ? 13.522 0.208 -4.635 1.00 98.06 127 PHE A O 1
ATOM 931 N N . PHE A 1 128 ? 14.812 -1.608 -4.411 1.00 98.38 128 PHE A N 1
ATOM 932 C CA . PHE A 1 128 ? 13.713 -2.565 -4.343 1.00 98.38 128 PHE A CA 1
ATOM 933 C C . PHE A 1 128 ? 13.128 -2.595 -2.920 1.00 98.38 128 PHE A C 1
ATOM 935 O O . PHE A 1 128 ? 13.861 -2.832 -1.956 1.00 98.38 128 PHE A O 1
ATOM 942 N N . ASP A 1 129 ? 11.820 -2.373 -2.765 1.00 96.69 129 ASP A N 1
ATOM 943 C CA . ASP A 1 129 ? 11.138 -2.478 -1.469 1.00 96.69 129 ASP A CA 1
ATOM 944 C C . ASP A 1 129 ? 10.931 -3.951 -1.086 1.00 96.69 129 ASP A C 1
ATOM 946 O O . ASP A 1 129 ? 9.996 -4.624 -1.523 1.00 96.69 129 ASP A O 1
ATOM 950 N N . GLU A 1 130 ? 11.799 -4.443 -0.203 1.00 96.88 130 GLU A N 1
ATOM 951 C CA . GLU A 1 130 ? 11.766 -5.816 0.315 1.00 96.88 130 GLU A CA 1
ATOM 952 C C . GLU A 1 130 ? 10.572 -6.110 1.239 1.00 96.88 130 GLU A C 1
ATOM 954 O O . GLU A 1 130 ? 10.398 -7.247 1.687 1.00 96.88 130 GLU A O 1
ATOM 959 N N . THR A 1 131 ? 9.760 -5.104 1.580 1.00 95.50 131 THR A N 1
ATOM 960 C CA . THR A 1 131 ? 8.639 -5.276 2.513 1.00 95.50 131 THR A CA 1
ATOM 961 C C . THR A 1 131 ? 7.337 -5.696 1.837 1.00 95.50 131 THR A C 1
ATOM 963 O O . THR A 1 131 ? 6.424 -6.144 2.536 1.00 95.50 131 THR A O 1
ATOM 966 N N . LYS A 1 132 ? 7.235 -5.580 0.506 1.00 96.25 132 LYS A N 1
ATOM 967 C CA . LYS A 1 132 ? 6.050 -6.004 -0.252 1.00 96.25 132 LYS A CA 1
ATOM 968 C C . LYS A 1 132 ? 5.997 -7.527 -0.399 1.00 96.25 132 LYS A C 1
ATOM 970 O O . LYS A 1 132 ? 7.019 -8.200 -0.531 1.00 96.25 132 LYS A O 1
ATOM 975 N N . ARG A 1 133 ? 4.787 -8.087 -0.369 1.00 96.88 133 ARG A N 1
ATOM 976 C CA . ARG A 1 133 ? 4.538 -9.539 -0.409 1.00 96.88 133 ARG A CA 1
ATOM 977 C C . ARG A 1 133 ? 3.865 -10.011 -1.688 1.00 96.88 133 ARG A C 1
ATOM 979 O O . ARG A 1 133 ? 4.067 -11.159 -2.075 1.00 96.88 133 ARG A O 1
ATOM 986 N N . ALA A 1 134 ? 3.019 -9.179 -2.283 1.00 96.62 134 ALA A N 1
ATOM 987 C CA . ALA A 1 134 ? 2.211 -9.515 -3.450 1.00 96.62 134 ALA A CA 1
ATOM 988 C C . ALA A 1 134 ? 2.541 -8.637 -4.661 1.00 96.62 134 ALA A C 1
ATOM 990 O O . ALA A 1 134 ? 2.419 -9.100 -5.790 1.00 96.62 134 ALA A O 1
ATOM 991 N N . MET A 1 135 ? 2.983 -7.400 -4.450 1.00 95.81 135 MET A N 1
ATOM 992 C CA . MET A 1 135 ? 3.473 -6.529 -5.524 1.00 95.81 135 MET A CA 1
ATOM 993 C C . MET A 1 135 ? 4.992 -6.383 -5.478 1.00 95.81 135 MET A C 1
ATOM 995 O O . MET A 1 135 ? 5.623 -6.633 -4.452 1.00 95.81 135 MET A O 1
ATOM 999 N N . VAL A 1 136 ? 5.569 -5.952 -6.594 1.00 97.88 136 VAL A N 1
ATOM 1000 C CA . VAL A 1 136 ? 6.931 -5.417 -6.633 1.00 97.88 136 VAL A CA 1
ATOM 1001 C C . VAL A 1 136 ? 6.820 -3.901 -6.551 1.00 97.88 136 VAL A C 1
ATOM 1003 O O . VAL A 1 136 ? 5.972 -3.314 -7.210 1.00 97.88 136 VAL A O 1
ATOM 1006 N N . SER A 1 137 ? 7.655 -3.269 -5.736 1.00 96.81 137 SER A N 1
ATOM 1007 C CA . SER A 1 137 ? 7.732 -1.812 -5.638 1.00 96.81 137 SER A CA 1
ATOM 1008 C C . SER A 1 137 ? 9.195 -1.416 -5.690 1.00 96.81 137 SER A C 1
ATOM 1010 O O . SER A 1 137 ? 10.012 -1.961 -4.945 1.00 96.81 137 SER A O 1
ATOM 1012 N N . VAL A 1 138 ? 9.522 -0.488 -6.580 1.00 98.00 138 VAL A N 1
ATOM 1013 C CA . VAL A 1 138 ? 10.864 0.078 -6.711 1.00 98.00 138 VAL A CA 1
ATOM 1014 C C . VAL A 1 138 ? 10.761 1.567 -6.431 1.00 98.00 138 VAL A C 1
ATOM 1016 O O . VAL A 1 138 ? 10.003 2.272 -7.090 1.00 98.00 138 VAL A O 1
ATOM 1019 N N . GLU A 1 139 ? 11.469 2.038 -5.410 1.00 95.06 139 GLU A N 1
ATOM 1020 C CA . GLU A 1 139 ? 11.304 3.378 -4.847 1.00 95.06 139 GLU A CA 1
ATOM 1021 C C . GLU A 1 139 ? 12.559 4.235 -5.024 1.00 95.06 139 GLU A C 1
ATOM 1023 O O . GLU A 1 139 ? 13.682 3.739 -4.975 1.00 95.06 139 GLU A O 1
ATOM 1028 N N . GLN A 1 140 ? 12.363 5.541 -5.177 1.00 95.56 140 GLN A N 1
ATOM 1029 C CA . GLN A 1 140 ? 13.421 6.544 -5.248 1.00 95.56 140 GLN A CA 1
ATOM 1030 C C . GLN A 1 140 ? 14.233 6.625 -3.942 1.00 95.56 140 GLN A C 1
ATOM 1032 O O . GLN A 1 140 ? 13.675 6.637 -2.839 1.00 95.56 140 GLN A O 1
ATOM 1037 N N . HIS A 1 141 ? 15.551 6.795 -4.056 1.00 94.44 141 HIS A N 1
ATOM 1038 C CA . HIS A 1 141 ? 16.404 7.170 -2.927 1.00 94.44 141 HIS A CA 1
ATOM 1039 C C . HIS A 1 141 ? 16.188 8.626 -2.470 1.00 94.44 141 HIS A C 1
ATOM 1041 O O . HIS A 1 141 ? 16.074 9.545 -3.274 1.00 94.44 141 HIS A O 1
ATOM 1047 N N . LEU A 1 142 ? 16.175 8.863 -1.153 1.00 88.69 142 LEU A N 1
ATOM 1048 C CA . LEU A 1 142 ? 15.853 10.180 -0.572 1.00 88.69 142 LEU A CA 1
ATOM 1049 C C . LEU A 1 142 ? 16.859 11.294 -0.909 1.00 88.69 142 LEU A C 1
ATOM 1051 O O . LEU A 1 142 ? 16.518 12.471 -0.806 1.00 88.69 142 LEU A O 1
ATOM 1055 N N . ASP A 1 143 ? 18.095 10.939 -1.246 1.00 91.75 143 ASP A N 1
ATOM 1056 C CA . ASP A 1 143 ? 19.179 11.856 -1.608 1.00 91.75 143 ASP A CA 1
ATOM 1057 C C . ASP A 1 143 ? 19.266 12.137 -3.117 1.00 91.75 143 ASP A C 1
ATOM 1059 O O . ASP A 1 143 ? 20.035 13.004 -3.535 1.00 91.75 143 ASP A O 1
ATOM 1063 N N . VAL A 1 144 ? 18.447 11.462 -3.926 1.00 93.88 144 VAL A N 1
ATOM 1064 C CA . VAL A 1 144 ? 18.367 11.646 -5.379 1.00 93.88 144 VAL A CA 1
ATOM 1065 C C . VAL A 1 144 ? 17.347 12.731 -5.699 1.00 93.88 144 VAL A C 1
ATOM 1067 O O . VAL A 1 144 ? 16.269 12.785 -5.105 1.00 93.88 144 VAL A O 1
ATOM 1070 N N . SER A 1 145 ? 17.667 13.614 -6.648 1.00 94.12 145 SER A N 1
ATOM 1071 C CA . SER A 1 145 ? 16.726 14.650 -7.074 1.00 94.12 145 SER A CA 1
ATOM 1072 C C . SER A 1 145 ? 15.536 14.035 -7.821 1.00 94.12 145 SER A C 1
ATOM 1074 O O . SER A 1 145 ? 15.662 13.003 -8.476 1.00 94.12 145 SER A O 1
ATOM 1076 N N . SER A 1 146 ? 14.361 14.666 -7.738 1.00 90.94 146 SER A N 1
ATOM 1077 C CA . SER A 1 146 ? 13.176 14.170 -8.452 1.00 90.94 146 SER A CA 1
ATOM 1078 C C . SER A 1 146 ? 13.390 14.141 -9.969 1.00 90.94 146 SER A C 1
ATOM 1080 O O . SER A 1 146 ? 12.958 13.191 -10.610 1.00 90.94 146 SER A O 1
ATOM 1082 N N . ASP A 1 147 ? 14.094 15.123 -10.537 1.00 95.06 147 ASP A N 1
ATOM 1083 C CA . ASP A 1 147 ? 14.351 15.179 -11.980 1.00 95.06 147 ASP A CA 1
ATOM 1084 C C . ASP A 1 147 ? 15.265 14.032 -12.441 1.00 95.06 147 ASP A C 1
ATOM 1086 O O . ASP A 1 147 ? 14.975 13.392 -13.454 1.00 95.06 147 ASP A O 1
ATOM 1090 N N . ASP A 1 148 ? 16.323 13.731 -11.678 1.00 96.38 148 ASP A N 1
ATOM 1091 C CA . ASP A 1 148 ? 17.228 12.613 -11.979 1.00 96.38 148 ASP A CA 1
ATOM 1092 C C . ASP A 1 148 ? 16.501 11.268 -11.836 1.00 96.38 148 ASP A C 1
ATOM 1094 O O . ASP A 1 148 ? 16.599 10.406 -12.709 1.00 96.38 148 ASP A O 1
ATOM 1098 N N . TYR A 1 149 ? 15.696 11.111 -10.778 1.00 96.25 149 TYR A N 1
ATOM 1099 C CA . TYR A 1 149 ? 14.878 9.915 -10.581 1.00 96.25 149 TYR A CA 1
ATOM 1100 C C . TYR A 1 149 ? 13.895 9.689 -11.733 1.00 96.25 149 TYR A C 1
ATOM 1102 O O . TYR A 1 149 ? 13.840 8.590 -12.273 1.00 96.25 149 TYR A O 1
ATOM 1110 N N . LEU A 1 150 ? 13.139 10.713 -12.141 1.00 95.50 150 LEU A N 1
ATOM 1111 C CA . LEU A 1 150 ? 12.130 10.588 -13.200 1.00 95.50 150 LEU A CA 1
ATOM 1112 C C . LEU A 1 150 ? 12.747 10.314 -14.580 1.00 95.50 150 LEU A C 1
ATOM 1114 O O . LEU A 1 150 ? 12.077 9.760 -15.456 1.00 95.50 150 LEU A O 1
ATOM 1118 N N . ALA A 1 151 ? 13.999 10.721 -14.809 1.00 96.31 151 ALA A N 1
ATOM 1119 C CA . ALA A 1 151 ? 14.736 10.349 -16.013 1.00 96.31 151 ALA A CA 1
ATOM 1120 C C . ALA A 1 151 ? 15.101 8.857 -15.995 1.00 96.31 151 ALA A C 1
ATOM 1122 O O . ALA A 1 151 ? 14.860 8.162 -16.984 1.00 96.31 151 ALA A O 1
ATOM 1123 N N . GLU A 1 152 ? 15.607 8.369 -14.862 1.00 97.88 152 GLU A N 1
ATOM 1124 C CA . GLU A 1 152 ? 16.024 6.977 -14.690 1.00 97.88 152 GLU A CA 1
ATOM 1125 C C . GLU A 1 152 ? 14.833 6.003 -14.625 1.00 97.88 152 GLU A C 1
ATOM 1127 O O . GLU A 1 152 ? 14.870 4.924 -15.213 1.00 97.88 152 GLU A O 1
ATOM 1132 N N . GLN A 1 153 ? 13.735 6.402 -13.975 1.00 97.75 153 GLN A N 1
ATOM 1133 C CA . GLN A 1 153 ? 12.506 5.613 -13.844 1.00 97.75 153 GLN A CA 1
ATOM 1134 C C . GLN A 1 153 ? 11.966 5.177 -15.209 1.00 97.75 153 GLN A C 1
ATOM 1136 O O . GLN A 1 153 ? 11.544 4.041 -15.365 1.00 97.75 153 GLN A O 1
ATOM 1141 N N . LYS A 1 154 ? 12.037 6.041 -16.227 1.00 96.56 154 LYS A N 1
ATOM 1142 C CA . LYS A 1 154 ? 11.570 5.702 -17.582 1.00 96.56 154 LYS A CA 1
ATOM 1143 C C . LYS A 1 154 ? 12.373 4.571 -18.221 1.00 96.56 154 LYS A C 1
ATOM 1145 O O . LYS A 1 154 ? 11.814 3.807 -19.003 1.00 96.56 154 LYS A O 1
ATOM 1150 N N . LEU A 1 155 ? 13.672 4.496 -17.926 1.00 97.69 155 LEU A N 1
ATOM 1151 C CA . LEU A 1 155 ? 14.536 3.409 -18.390 1.00 97.69 155 LEU A CA 1
ATOM 1152 C C . LEU A 1 155 ? 14.183 2.121 -17.643 1.00 97.69 155 LEU A C 1
ATOM 1154 O O . LEU A 1 155 ? 13.899 1.105 -18.276 1.00 97.69 155 LEU A O 1
ATOM 1158 N N . PHE A 1 156 ? 14.073 2.214 -16.315 1.00 98.31 156 PHE A N 1
ATOM 1159 C CA . PHE A 1 156 ? 13.651 1.103 -15.468 1.00 98.31 156 PHE A CA 1
ATOM 1160 C C . PHE A 1 156 ? 12.294 0.523 -15.896 1.00 98.31 156 PHE A C 1
ATOM 1162 O O . PHE A 1 156 ? 12.173 -0.689 -16.049 1.00 98.31 156 PHE A O 1
ATOM 1169 N N . ASP A 1 157 ? 11.283 1.364 -16.124 1.00 97.25 157 ASP A N 1
ATOM 1170 C CA . ASP A 1 157 ? 9.934 0.932 -16.500 1.00 97.25 157 ASP A CA 1
ATOM 1171 C C . ASP A 1 157 ? 9.937 0.181 -17.842 1.00 97.25 157 ASP A C 1
ATOM 1173 O O . ASP A 1 157 ? 9.249 -0.832 -17.997 1.00 97.25 157 ASP A O 1
ATOM 1177 N N . ALA A 1 158 ? 10.736 0.644 -18.811 1.00 96.69 158 ALA A N 1
ATOM 1178 C CA . ALA A 1 158 ? 10.885 -0.018 -20.105 1.00 96.69 158 ALA A CA 1
ATOM 1179 C C . ALA A 1 158 ? 11.553 -1.397 -19.967 1.00 96.69 158 ALA A C 1
ATOM 1181 O O . ALA A 1 158 ? 11.046 -2.384 -20.511 1.00 96.69 158 ALA A O 1
ATOM 1182 N N . ASP A 1 159 ? 12.638 -1.483 -19.195 1.00 98.19 159 ASP A N 1
ATOM 1183 C CA . ASP A 1 159 ? 13.355 -2.738 -18.953 1.00 98.19 159 ASP A CA 1
ATOM 1184 C C . ASP A 1 159 ? 12.508 -3.731 -18.143 1.00 98.19 159 ASP A C 1
ATOM 1186 O O . ASP A 1 159 ? 12.464 -4.926 -18.450 1.00 98.19 159 ASP A O 1
ATOM 1190 N N . ALA A 1 160 ? 11.778 -3.245 -17.136 1.00 97.81 160 ALA A N 1
ATOM 1191 C CA . ALA A 1 160 ? 10.875 -4.047 -16.320 1.00 97.81 160 ALA A CA 1
ATOM 1192 C C . ALA A 1 160 ? 9.716 -4.623 -17.149 1.00 97.81 160 ALA A C 1
ATOM 1194 O O . ALA A 1 160 ? 9.325 -5.778 -16.931 1.00 97.81 160 ALA A O 1
ATOM 1195 N N . LEU A 1 161 ? 9.200 -3.858 -18.118 1.00 95.94 161 LEU A N 1
ATOM 1196 C CA . LEU A 1 161 ? 8.177 -4.313 -19.058 1.00 95.94 161 LEU A CA 1
ATOM 1197 C C . LEU A 1 161 ? 8.726 -5.370 -20.028 1.00 95.94 161 LEU A C 1
ATOM 1199 O O . LEU A 1 161 ? 8.090 -6.408 -20.231 1.00 95.94 161 LEU A O 1
ATOM 1203 N N . GLU A 1 162 ? 9.925 -5.160 -20.585 1.00 96.50 162 GLU A N 1
ATOM 1204 C CA . GLU A 1 162 ? 10.586 -6.170 -21.423 1.00 96.50 162 GLU A CA 1
ATOM 1205 C C . GLU A 1 162 ? 10.823 -7.468 -20.634 1.00 96.50 162 GLU A C 1
ATOM 1207 O O . GLU A 1 162 ? 10.559 -8.575 -21.123 1.00 96.50 162 GLU A O 1
ATOM 1212 N N . LEU A 1 163 ? 11.269 -7.340 -19.382 1.00 97.56 163 LEU A N 1
ATOM 1213 C CA . LEU A 1 163 ? 11.497 -8.464 -18.486 1.00 97.56 163 LEU A CA 1
ATOM 1214 C C . LEU A 1 163 ? 10.205 -9.254 -18.220 1.00 97.56 163 LEU A C 1
ATOM 1216 O O . LEU A 1 163 ? 10.262 -10.484 -18.213 1.00 97.56 163 LEU A O 1
ATOM 1220 N N . MET A 1 164 ? 9.035 -8.610 -18.089 1.00 95.31 164 MET A N 1
ATOM 1221 C CA . MET A 1 164 ? 7.756 -9.338 -17.964 1.00 95.31 164 MET A CA 1
ATOM 1222 C C . MET A 1 164 ? 7.488 -10.217 -19.184 1.00 95.31 164 MET A C 1
ATOM 1224 O O . MET A 1 164 ? 7.134 -11.389 -19.028 1.00 95.31 164 MET A O 1
ATOM 1228 N N . GLY A 1 165 ? 7.747 -9.694 -20.386 1.00 94.62 165 GLY A N 1
ATOM 1229 C CA . GLY A 1 165 ? 7.620 -10.455 -21.629 1.00 94.62 165 GLY A CA 1
ATOM 1230 C C . GLY A 1 165 ? 8.528 -11.689 -21.666 1.00 94.62 165 GLY A C 1
ATOM 1231 O O . GLY A 1 165 ? 8.096 -12.762 -22.091 1.00 94.62 165 GLY A O 1
ATOM 1232 N N . ARG A 1 166 ? 9.760 -11.590 -21.144 1.00 96.31 166 ARG A N 1
ATOM 1233 C CA . ARG A 1 166 ? 10.694 -12.733 -21.029 1.00 96.31 166 ARG A CA 1
ATOM 1234 C C . ARG A 1 166 ? 10.199 -13.816 -20.062 1.00 96.31 166 ARG A C 1
ATOM 1236 O O . ARG A 1 166 ? 10.518 -14.988 -20.255 1.00 96.31 166 ARG A O 1
ATOM 1243 N N . HIS A 1 167 ? 9.398 -13.441 -19.064 1.00 96.44 167 HIS A N 1
ATOM 1244 C CA . HIS A 1 167 ? 8.709 -14.364 -18.151 1.00 96.44 167 HIS A CA 1
ATOM 1245 C C . HIS A 1 167 ? 7.371 -14.886 -18.708 1.00 96.44 167 HIS A C 1
ATOM 1247 O O . HIS A 1 167 ? 6.692 -15.665 -18.042 1.00 96.44 167 HIS A O 1
ATOM 1253 N N . GLY A 1 168 ? 6.989 -14.497 -19.932 1.00 94.88 168 GLY A N 1
ATOM 1254 C CA . GLY A 1 168 ? 5.724 -14.895 -20.556 1.00 94.88 168 GLY A CA 1
ATOM 1255 C C . GLY A 1 168 ? 4.495 -14.223 -19.939 1.00 94.88 168 GLY A C 1
ATOM 1256 O O . GLY A 1 168 ? 3.392 -14.752 -20.061 1.00 94.88 168 GLY A O 1
ATOM 1257 N N . LEU A 1 169 ? 4.684 -13.088 -19.261 1.00 93.75 169 LEU A N 1
ATOM 1258 C CA . LEU A 1 169 ? 3.627 -12.308 -18.620 1.00 93.75 169 LEU A CA 1
ATOM 1259 C C . LEU A 1 169 ? 3.243 -11.115 -19.503 1.00 93.75 169 LEU A C 1
ATOM 1261 O O . LEU A 1 169 ? 4.082 -10.560 -20.213 1.00 93.75 169 LEU A O 1
ATOM 1265 N N . SER A 1 170 ? 1.977 -10.703 -19.434 1.00 90.75 170 SER A N 1
ATOM 1266 C CA . SER A 1 170 ? 1.486 -9.494 -20.097 1.00 90.75 170 SER A CA 1
ATOM 1267 C C . SER A 1 170 ? 1.323 -8.363 -19.087 1.00 90.75 170 SER A C 1
ATOM 1269 O O . SER A 1 170 ? 0.697 -8.549 -18.040 1.00 90.75 170 SER A O 1
ATOM 1271 N N . ALA A 1 171 ? 1.872 -7.195 -19.412 1.00 89.75 171 ALA A N 1
ATOM 1272 C CA . ALA A 1 171 ? 1.705 -5.981 -18.633 1.00 89.75 171 ALA A CA 1
ATOM 1273 C C . ALA A 1 171 ? 1.547 -4.753 -19.524 1.00 89.75 171 ALA A C 1
ATOM 1275 O O . ALA A 1 171 ? 1.998 -4.746 -20.670 1.00 89.75 171 ALA A O 1
ATOM 1276 N N . ALA A 1 172 ? 0.930 -3.716 -18.968 1.00 88.69 172 ALA A N 1
ATOM 1277 C CA . ALA A 1 172 ? 0.861 -2.392 -19.568 1.00 88.69 172 ALA A CA 1
ATOM 1278 C C . ALA A 1 172 ? 1.510 -1.356 -18.640 1.00 88.69 172 ALA A C 1
ATOM 1280 O O . ALA A 1 172 ? 1.383 -1.444 -17.416 1.00 88.69 172 ALA A O 1
ATOM 1281 N N . LEU A 1 173 ? 2.191 -0.368 -19.224 1.00 87.19 173 LEU A N 1
ATOM 1282 C CA . LEU A 1 173 ? 2.628 0.821 -18.498 1.00 87.19 173 LEU A CA 1
ATOM 1283 C C . LEU A 1 173 ? 1.442 1.776 -18.373 1.00 87.19 173 LEU A C 1
ATOM 1285 O O . LEU A 1 173 ? 0.830 2.147 -19.377 1.00 87.19 173 LEU A O 1
ATOM 1289 N N . LEU A 1 174 ? 1.110 2.163 -17.148 1.00 82.19 174 LEU A N 1
ATOM 1290 C CA . LEU A 1 174 ? -0.018 3.036 -16.875 1.00 82.19 174 LEU A CA 1
ATOM 1291 C C . LEU A 1 174 ? 0.410 4.497 -17.067 1.00 82.19 174 LEU A C 1
ATOM 1293 O O . LEU A 1 174 ? 0.758 5.188 -16.115 1.00 82.19 174 LEU A O 1
ATOM 1297 N N . ASP A 1 175 ? 0.397 4.974 -18.314 1.00 58.84 175 ASP A N 1
ATOM 1298 C CA . ASP A 1 175 ? 0.515 6.411 -18.585 1.00 58.84 175 ASP A CA 1
ATOM 1299 C C . ASP A 1 175 ? -0.762 7.096 -18.071 1.00 58.84 175 ASP A C 1
ATOM 1301 O O . ASP A 1 175 ? -1.854 6.541 -18.217 1.00 58.84 175 ASP A O 1
ATOM 1305 N N . HIS A 1 176 ? -0.646 8.243 -17.396 1.00 51.06 176 HIS A N 1
ATOM 1306 C CA . HIS A 1 176 ? -1.728 8.880 -16.631 1.00 51.06 176 HIS A CA 1
ATOM 1307 C C . HIS A 1 176 ? -3.077 8.957 -17.395 1.00 51.06 176 HIS A C 1
ATOM 1309 O O . HIS A 1 176 ? -3.358 9.922 -18.095 1.00 51.06 176 HIS A O 1
ATOM 1315 N N . HIS A 1 177 ? -3.914 7.927 -17.213 1.00 37.12 177 HIS A N 1
ATOM 1316 C CA . HIS A 1 177 ? -5.322 7.767 -17.603 1.00 37.12 177 HIS A CA 1
ATOM 1317 C C . HIS A 1 177 ? -5.748 8.406 -18.941 1.00 37.12 177 HIS A C 1
ATOM 1319 O O . HIS A 1 177 ? -6.299 9.508 -18.976 1.00 37.12 177 HIS A O 1
ATOM 1325 N N . ALA A 1 178 ? -5.695 7.622 -20.022 1.00 30.39 178 ALA A N 1
ATOM 1326 C CA . ALA A 1 178 ? -6.753 7.674 -21.029 1.00 30.39 178 ALA A CA 1
ATOM 1327 C C . ALA A 1 178 ? -7.853 6.667 -20.620 1.00 30.39 178 ALA A C 1
ATOM 1329 O O . ALA A 1 178 ? -7.546 5.492 -20.430 1.00 30.39 178 ALA A O 1
ATOM 1330 N N . PRO A 1 179 ? -9.125 7.080 -20.467 1.00 38.22 179 PRO A N 1
ATOM 1331 C CA . PRO A 1 179 ? -10.203 6.241 -19.926 1.00 38.22 179 PRO A CA 1
ATOM 1332 C C . PRO A 1 179 ? -10.671 5.087 -20.840 1.00 38.22 179 PRO A C 1
ATOM 1334 O O . PRO A 1 179 ? -11.701 4.485 -20.555 1.00 38.22 179 PRO A O 1
ATOM 1337 N N . GLU A 1 180 ? -9.943 4.766 -21.915 1.00 37.47 180 GLU A N 1
ATOM 1338 C CA . GLU A 1 180 ? -10.338 3.761 -22.916 1.00 37.47 180 GLU A CA 1
ATOM 1339 C C . GLU A 1 180 ? -9.172 2.874 -23.412 1.00 37.47 180 GLU A C 1
ATOM 1341 O O . GLU A 1 180 ? -9.183 2.431 -24.559 1.00 37.47 180 GLU A O 1
ATOM 1346 N N . SER A 1 181 ? -8.153 2.587 -22.590 1.00 43.00 181 SER A N 1
ATOM 1347 C CA . SER A 1 181 ? -7.206 1.504 -22.916 1.00 43.00 181 SER A CA 1
ATOM 1348 C C . SER A 1 181 ? -7.767 0.166 -22.430 1.00 43.00 181 SER A C 1
ATOM 1350 O O . SER A 1 181 ? -7.526 -0.265 -21.302 1.00 43.00 181 SER A O 1
ATOM 1352 N N . ASP A 1 182 ? -8.561 -0.463 -23.287 1.00 48.16 182 ASP A N 1
ATOM 1353 C CA . ASP A 1 182 ? -9.080 -1.820 -23.112 1.00 48.16 182 ASP A CA 1
ATOM 1354 C C . ASP A 1 182 ? -7.983 -2.833 -23.505 1.00 48.16 182 ASP A C 1
ATOM 1356 O O . ASP A 1 182 ? -8.107 -3.555 -24.492 1.00 48.16 182 ASP A O 1
ATOM 1360 N N . ASP A 1 183 ? -6.855 -2.831 -22.784 1.00 52.84 183 ASP A N 1
ATOM 1361 C CA . ASP A 1 183 ? -5.743 -3.752 -23.042 1.00 52.84 183 ASP A CA 1
ATOM 1362 C C . ASP A 1 183 ? -5.704 -4.871 -21.993 1.00 52.84 183 ASP A C 1
ATOM 1364 O O . ASP A 1 183 ? -5.611 -4.646 -20.786 1.00 52.84 183 ASP A O 1
ATOM 1368 N N . ALA A 1 184 ? -5.784 -6.104 -22.499 1.00 66.56 184 ALA A N 1
ATOM 1369 C CA . ALA A 1 184 ? -5.924 -7.383 -21.802 1.00 66.56 184 ALA A CA 1
ATOM 1370 C C . ALA A 1 184 ? -4.668 -7.838 -21.026 1.00 66.56 184 ALA A C 1
ATOM 1372 O O . ALA A 1 184 ? -4.265 -8.999 -21.112 1.00 66.56 184 ALA A O 1
ATOM 1373 N N . ALA A 1 185 ? -4.019 -6.926 -20.307 1.00 80.75 185 ALA A N 1
ATOM 1374 C CA . ALA A 1 185 ? -2.850 -7.226 -19.495 1.00 80.75 185 ALA A CA 1
ATOM 1375 C C . ALA A 1 185 ? -3.247 -7.783 -18.117 1.00 80.75 185 ALA A C 1
ATOM 1377 O O . ALA A 1 185 ? -4.158 -7.275 -17.467 1.00 80.75 185 ALA A O 1
ATOM 1378 N N . ASP A 1 186 ? -2.529 -8.801 -17.638 1.00 89.94 186 ASP A N 1
ATOM 1379 C CA . ASP A 1 186 ? -2.750 -9.377 -16.301 1.00 89.94 186 ASP A CA 1
ATOM 1380 C C . ASP A 1 186 ? -2.127 -8.516 -15.187 1.00 89.94 186 ASP A C 1
ATOM 1382 O O . ASP A 1 186 ? -2.561 -8.542 -14.023 1.00 89.94 186 ASP A O 1
ATOM 1386 N N . TYR A 1 187 ? -1.117 -7.727 -15.558 1.00 94.62 187 TYR A N 1
ATOM 1387 C CA . TYR A 1 187 ? -0.346 -6.861 -14.679 1.00 94.62 187 TYR A CA 1
ATOM 1388 C C . TYR A 1 187 ? -0.242 -5.437 -15.230 1.00 94.62 187 TYR A C 1
ATOM 1390 O O . TYR A 1 187 ? -0.512 -5.167 -16.400 1.00 94.62 187 TYR A O 1
ATOM 1398 N N . ARG A 1 188 ? 0.181 -4.511 -14.376 1.00 93.81 188 ARG A N 1
ATOM 1399 C CA . ARG A 1 188 ? 0.495 -3.133 -14.745 1.00 93.81 188 ARG A CA 1
ATOM 1400 C C . ARG A 1 188 ? 1.774 -2.671 -14.071 1.00 93.81 188 ARG A C 1
ATOM 1402 O O . ARG A 1 188 ? 2.073 -3.115 -12.963 1.00 93.81 188 ARG A O 1
ATOM 1409 N N . LEU A 1 189 ? 2.472 -1.762 -14.739 1.00 94.88 189 LEU A N 1
ATOM 1410 C CA . LEU A 1 189 ? 3.473 -0.896 -14.134 1.00 94.88 189 LEU A CA 1
ATOM 1411 C C . LEU A 1 189 ? 2.789 0.449 -13.867 1.00 94.88 189 LEU A C 1
ATOM 1413 O O . LEU A 1 189 ? 2.238 1.052 -14.787 1.00 94.88 189 LEU A O 1
ATOM 1417 N N . ASP A 1 190 ? 2.783 0.879 -12.613 1.00 92.56 190 ASP A N 1
ATOM 1418 C CA . ASP A 1 190 ? 2.120 2.084 -12.109 1.00 92.56 190 ASP A CA 1
ATOM 1419 C C . ASP A 1 190 ? 3.196 3.047 -11.575 1.00 92.56 190 ASP A C 1
ATOM 1421 O O . ASP A 1 190 ? 3.524 3.015 -10.380 1.00 92.56 190 ASP A O 1
ATOM 1425 N N . PRO A 1 191 ? 3.833 3.836 -12.464 1.00 92.75 191 PRO A N 1
ATOM 1426 C CA . PRO A 1 191 ? 4.827 4.817 -12.066 1.00 92.75 191 PRO A CA 1
ATOM 1427 C C . PRO A 1 191 ? 4.172 5.999 -11.347 1.00 92.75 191 PRO A C 1
ATOM 1429 O O . PRO A 1 191 ? 3.157 6.566 -11.756 1.00 92.75 191 PRO A O 1
ATOM 1432 N N . THR A 1 192 ? 4.810 6.411 -10.263 1.00 88.75 192 THR A N 1
ATOM 1433 C CA . THR A 1 192 ? 4.490 7.587 -9.462 1.00 88.75 192 THR A CA 1
ATOM 1434 C C . THR A 1 192 ? 5.711 8.498 -9.379 1.00 88.75 192 THR A C 1
ATOM 1436 O O . THR A 1 192 ? 6.802 8.154 -9.825 1.00 88.75 192 THR A O 1
ATOM 1439 N N . ILE A 1 193 ? 5.548 9.657 -8.738 1.00 88.06 193 ILE A N 1
ATOM 1440 C CA . ILE A 1 193 ? 6.628 10.634 -8.557 1.00 88.06 193 ILE A CA 1
ATOM 1441 C C . ILE A 1 193 ? 7.827 10.128 -7.735 1.00 88.06 193 ILE A C 1
ATOM 1443 O O . ILE A 1 193 ? 8.857 10.792 -7.749 1.00 88.06 193 ILE A O 1
ATOM 1447 N N . ILE A 1 194 ? 7.688 9.021 -6.992 1.00 87.19 194 ILE A N 1
ATOM 1448 C CA . ILE A 1 194 ? 8.731 8.482 -6.095 1.00 87.19 194 ILE A CA 1
ATOM 1449 C C . ILE A 1 194 ? 8.875 6.953 -6.155 1.00 87.19 194 ILE A C 1
ATOM 1451 O O . ILE A 1 194 ? 9.663 6.388 -5.394 1.00 87.19 194 ILE A O 1
ATOM 1455 N N . SER A 1 195 ? 8.084 6.257 -6.969 1.00 93.19 195 SER A N 1
ATOM 1456 C CA . SER A 1 195 ? 8.143 4.796 -7.078 1.00 93.19 195 SER A CA 1
ATOM 1457 C C . SER A 1 195 ? 7.510 4.289 -8.366 1.00 93.19 195 SER A C 1
ATOM 1459 O O . SER A 1 195 ? 6.640 4.956 -8.911 1.00 93.19 195 SER A O 1
ATOM 1461 N N . THR A 1 196 ? 7.856 3.074 -8.781 1.00 96.31 196 THR A N 1
ATOM 1462 C CA . THR A 1 196 ? 7.057 2.274 -9.717 1.00 96.31 196 THR A CA 1
ATOM 1463 C C . THR A 1 196 ? 6.547 1.032 -8.991 1.00 96.31 196 THR A C 1
ATOM 1465 O O . THR A 1 196 ? 7.344 0.218 -8.515 1.00 96.31 196 THR A O 1
ATOM 1468 N N . ASP A 1 197 ? 5.222 0.878 -8.921 1.00 95.75 197 ASP A N 1
ATOM 1469 C CA . ASP A 1 197 ? 4.578 -0.361 -8.470 1.00 95.75 197 ASP A CA 1
ATOM 1470 C C . ASP A 1 197 ? 4.347 -1.290 -9.675 1.00 95.75 197 ASP A C 1
ATOM 1472 O O . ASP A 1 197 ? 3.843 -0.862 -10.711 1.00 95.75 197 ASP A O 1
ATOM 1476 N N . ILE A 1 198 ? 4.657 -2.578 -9.536 1.00 97.19 198 ILE A N 1
ATOM 1477 C CA . ILE A 1 198 ? 4.339 -3.626 -10.512 1.00 97.19 198 ILE A CA 1
ATOM 1478 C C . ILE A 1 198 ? 3.404 -4.625 -9.848 1.00 97.19 198 ILE A C 1
ATOM 1480 O O . ILE A 1 198 ? 3.739 -5.242 -8.831 1.00 97.19 198 ILE A O 1
ATOM 1484 N N . GLU A 1 199 ? 2.206 -4.770 -10.401 1.00 96.19 199 GLU A N 1
ATOM 1485 C CA . GLU A 1 199 ? 1.102 -5.411 -9.691 1.00 96.19 199 GLU A CA 1
ATOM 1486 C C . GLU A 1 199 ? 0.034 -5.988 -10.618 1.00 96.19 199 GLU A C 1
ATOM 1488 O O . GLU A 1 199 ? -0.074 -5.601 -11.779 1.00 96.19 199 GLU A O 1
ATOM 1493 N N . SER A 1 200 ? -0.788 -6.912 -10.106 1.00 95.19 200 SER A N 1
ATOM 1494 C CA . SER A 1 200 ? -1.954 -7.395 -10.854 1.00 95.19 200 SER A CA 1
ATOM 1495 C C . SER A 1 200 ? -2.956 -6.261 -11.079 1.00 95.19 200 SER A C 1
ATOM 1497 O O . SER A 1 200 ? -3.255 -5.496 -10.158 1.00 95.19 200 SER A O 1
ATOM 1499 N N . ILE A 1 201 ? -3.576 -6.216 -12.263 1.00 92.56 201 ILE A N 1
ATOM 1500 C CA . ILE A 1 201 ? -4.623 -5.228 -12.577 1.00 92.56 201 ILE A CA 1
ATOM 1501 C C . ILE A 1 201 ? -5.834 -5.304 -11.633 1.00 92.56 201 ILE A C 1
ATOM 1503 O O . ILE A 1 201 ? -6.569 -4.329 -11.477 1.00 92.56 201 ILE A O 1
ATOM 1507 N N . ARG A 1 202 ? -6.024 -6.456 -10.974 1.00 92.19 202 ARG A N 1
ATOM 1508 C CA . ARG A 1 202 ? -7.098 -6.707 -10.005 1.00 92.19 202 ARG A CA 1
ATOM 1509 C C . ARG A 1 202 ? -6.863 -6.020 -8.656 1.00 92.19 202 ARG A C 1
ATOM 1511 O O . ARG A 1 202 ? -7.795 -5.943 -7.857 1.00 92.19 202 ARG A O 1
ATOM 1518 N N . LEU A 1 203 ? -5.645 -5.543 -8.382 1.00 91.56 203 LEU A N 1
ATOM 1519 C CA . LEU A 1 203 ? -5.351 -4.796 -7.161 1.00 91.56 203 LEU A CA 1
ATOM 1520 C C . LEU A 1 203 ? -5.923 -3.384 -7.239 1.00 91.56 203 LEU A C 1
ATOM 1522 O O . LEU A 1 203 ? -5.888 -2.726 -8.280 1.00 91.56 203 LEU A O 1
ATOM 1526 N N . GLY A 1 204 ? -6.430 -2.891 -6.114 1.00 90.81 204 GLY A N 1
ATOM 1527 C CA . GLY A 1 204 ? -6.987 -1.549 -6.030 1.00 90.81 204 GLY A CA 1
ATOM 1528 C C . GLY A 1 204 ? -7.732 -1.294 -4.726 1.00 90.81 204 GLY A C 1
ATOM 1529 O O . GLY A 1 204 ? -8.054 -2.202 -3.956 1.00 90.81 204 GLY A O 1
ATOM 1530 N N . LYS A 1 205 ? -8.062 -0.022 -4.486 1.00 89.44 205 LYS A N 1
ATOM 1531 C CA . LYS A 1 205 ? -8.819 0.381 -3.291 1.00 89.44 205 LYS A CA 1
ATOM 1532 C C . LYS A 1 205 ? -10.193 -0.290 -3.213 1.00 89.44 205 LYS A C 1
ATOM 1534 O O . LYS A 1 205 ? -10.661 -0.513 -2.099 1.00 89.44 205 LYS A O 1
ATOM 1539 N N . ASP A 1 206 ? -10.796 -0.651 -4.344 1.00 90.44 206 ASP A N 1
ATOM 1540 C CA . ASP A 1 206 ? -12.100 -1.324 -4.405 1.00 90.44 206 ASP A CA 1
ATOM 1541 C C . ASP A 1 206 ? -12.041 -2.771 -3.901 1.00 90.44 206 ASP A C 1
ATOM 1543 O O . ASP A 1 206 ? -12.906 -3.200 -3.128 1.00 90.44 206 ASP A O 1
ATOM 1547 N N . LEU A 1 207 ? -10.982 -3.508 -4.258 1.00 92.69 207 LEU A N 1
ATOM 1548 C CA . LEU A 1 207 ? -10.712 -4.827 -3.684 1.00 92.69 207 LEU A CA 1
ATOM 1549 C C . LEU A 1 207 ? -10.505 -4.707 -2.171 1.00 92.69 207 LEU A C 1
ATOM 1551 O O . LEU A 1 207 ? -11.100 -5.456 -1.392 1.00 92.69 207 LEU A O 1
ATOM 1555 N N . GLY A 1 208 ? -9.725 -3.710 -1.745 1.00 94.75 208 GLY A N 1
ATOM 1556 C CA . GLY A 1 208 ? -9.520 -3.448 -0.326 1.00 94.75 208 GLY A CA 1
ATOM 1557 C C . GLY A 1 208 ? -10.812 -3.085 0.418 1.00 94.75 208 GLY A C 1
ATOM 1558 O O . GLY A 1 208 ? -11.054 -3.574 1.519 1.00 94.75 208 GLY A O 1
ATOM 1559 N N . ALA A 1 209 ? -11.699 -2.298 -0.191 1.00 94.00 209 ALA A N 1
ATOM 1560 C CA . ALA A 1 209 ? -13.001 -1.974 0.386 1.00 94.00 209 ALA A CA 1
ATOM 1561 C C . ALA A 1 209 ? -13.899 -3.215 0.512 1.00 94.00 209 ALA A C 1
ATOM 1563 O O . ALA A 1 209 ? -14.552 -3.397 1.540 1.00 94.00 209 ALA A O 1
ATOM 1564 N N . SER A 1 210 ? -13.888 -4.096 -0.492 1.00 93.81 210 SER A N 1
ATOM 1565 C CA . SER A 1 210 ? -14.640 -5.358 -0.463 1.00 93.81 210 SER A CA 1
ATOM 1566 C C . SER A 1 210 ? -14.174 -6.257 0.687 1.00 93.81 210 SER A C 1
ATOM 1568 O O . SER A 1 210 ? -14.990 -6.707 1.492 1.00 93.81 210 SER A O 1
ATOM 1570 N N . ARG A 1 211 ? -12.853 -6.402 0.865 1.00 95.81 211 ARG A N 1
ATOM 1571 C CA . ARG A 1 211 ? -12.264 -7.138 1.999 1.00 95.81 211 ARG A CA 1
ATOM 1572 C C . ARG A 1 211 ? -12.601 -6.519 3.353 1.00 95.81 211 ARG A C 1
ATOM 1574 O O . ARG A 1 211 ? -12.861 -7.243 4.311 1.00 95.81 211 ARG A O 1
ATOM 1581 N N . ALA A 1 212 ? -12.643 -5.190 3.453 1.00 95.50 212 ALA A N 1
ATOM 1582 C CA . ALA A 1 212 ? -13.041 -4.516 4.690 1.00 95.50 212 ALA A CA 1
ATOM 1583 C C . ALA A 1 212 ? -14.469 -4.894 5.106 1.00 95.50 212 ALA A C 1
ATOM 1585 O O . ALA A 1 212 ? -14.729 -5.123 6.287 1.00 95.50 212 ALA A O 1
ATOM 1586 N N . VAL A 1 213 ? -15.384 -4.995 4.137 1.00 93.56 213 VAL A N 1
ATOM 1587 C CA . VAL A 1 213 ? -16.766 -5.423 4.388 1.00 93.56 213 VAL A CA 1
ATOM 1588 C C . VAL A 1 213 ? -16.813 -6.867 4.886 1.00 93.56 213 VAL A C 1
ATOM 1590 O O . VAL A 1 213 ? -17.534 -7.141 5.844 1.00 93.56 213 VAL A O 1
ATOM 1593 N N . GLU A 1 214 ? -16.040 -7.776 4.292 1.00 93.88 214 GLU A N 1
ATOM 1594 C CA . GLU A 1 214 ? -15.961 -9.179 4.728 1.00 93.88 214 GLU A CA 1
ATOM 1595 C C . GLU A 1 214 ? -15.418 -9.310 6.156 1.00 93.88 214 GLU A C 1
ATOM 1597 O O . GLU A 1 214 ? -15.997 -10.017 6.983 1.00 93.88 214 GLU A O 1
ATOM 1602 N N . LEU A 1 215 ? -14.346 -8.577 6.471 1.00 94.69 215 LEU A N 1
ATOM 1603 C CA . LEU A 1 215 ? -13.737 -8.562 7.801 1.00 94.69 215 LEU A CA 1
ATOM 1604 C C . LEU A 1 215 ? -14.699 -8.016 8.863 1.00 94.69 215 LEU A C 1
ATOM 1606 O O . LEU A 1 215 ? -14.852 -8.615 9.928 1.00 94.69 215 LEU A O 1
ATOM 1610 N N . LEU A 1 216 ? -15.410 -6.929 8.556 1.00 92.75 216 LEU A N 1
ATOM 1611 C CA . LEU A 1 216 ? -16.449 -6.384 9.431 1.00 92.75 216 LEU A CA 1
ATOM 1612 C C . LEU A 1 216 ? -17.618 -7.362 9.610 1.00 92.75 216 LEU A C 1
ATOM 1614 O O . LEU A 1 216 ? -18.079 -7.575 10.733 1.00 92.75 216 LEU A O 1
ATOM 1618 N N . ALA A 1 217 ? -18.069 -8.008 8.534 1.00 90.88 217 ALA A N 1
ATOM 1619 C CA . ALA A 1 217 ? -19.136 -9.001 8.601 1.00 90.88 217 ALA A CA 1
ATOM 1620 C C . ALA A 1 217 ? -18.743 -10.204 9.474 1.00 90.88 217 ALA A C 1
ATOM 1622 O O . ALA A 1 217 ? -19.569 -10.680 10.254 1.00 90.88 217 ALA A O 1
ATOM 1623 N N . ALA A 1 218 ? -17.480 -10.643 9.419 1.00 90.88 218 ALA A N 1
ATOM 1624 C CA . ALA A 1 218 ? -16.947 -11.695 10.288 1.00 90.88 218 ALA A CA 1
ATOM 1625 C C . ALA A 1 218 ? -16.950 -11.308 11.781 1.00 90.88 218 ALA A C 1
ATOM 1627 O O . ALA A 1 218 ? -17.016 -12.183 12.643 1.00 90.88 218 ALA A O 1
ATOM 1628 N N . GLN A 1 219 ? -16.954 -10.008 12.100 1.00 88.06 219 GLN A N 1
ATOM 1629 C CA . GLN A 1 219 ? -17.156 -9.490 13.460 1.00 88.06 219 GLN A CA 1
ATOM 1630 C C . GLN A 1 219 ? -18.635 -9.303 13.841 1.00 88.06 219 GLN A C 1
ATOM 1632 O O . GLN A 1 219 ? -18.942 -8.817 14.930 1.00 88.06 219 GLN A O 1
ATOM 1637 N N . GLY A 1 220 ? -19.572 -9.644 12.953 1.00 88.50 220 GLY A N 1
ATOM 1638 C CA . GLY A 1 220 ? -20.998 -9.363 13.132 1.00 88.50 220 GLY A CA 1
ATOM 1639 C C . GLY A 1 220 ? -21.383 -7.905 12.855 1.00 88.50 220 GLY A C 1
ATOM 1640 O O . GLY A 1 220 ? -22.507 -7.499 13.156 1.00 88.50 220 GLY A O 1
ATOM 1641 N N . ILE A 1 221 ? -20.483 -7.107 12.270 1.00 87.12 221 ILE A N 1
ATOM 1642 C CA . ILE A 1 221 ? -20.739 -5.718 11.885 1.00 87.12 221 ILE A CA 1
ATOM 1643 C C . ILE A 1 221 ? -21.209 -5.709 10.434 1.00 87.12 221 ILE A C 1
ATOM 1645 O O . ILE A 1 221 ? -20.427 -5.686 9.487 1.00 87.12 221 ILE A O 1
ATOM 1649 N N . THR A 1 222 ? -22.524 -5.735 10.254 1.00 80.62 222 THR A N 1
ATOM 1650 C CA . THR A 1 222 ? -23.148 -5.728 8.929 1.00 80.62 222 THR A CA 1
ATOM 1651 C C . THR A 1 222 ? -23.799 -4.389 8.622 1.00 80.62 222 THR A C 1
ATOM 1653 O O . THR A 1 222 ? -24.352 -3.723 9.502 1.00 80.62 222 THR A O 1
ATOM 1656 N N . ARG A 1 223 ? -23.826 -4.028 7.338 1.00 70.06 223 ARG A N 1
ATOM 1657 C CA . ARG A 1 223 ? -24.597 -2.887 6.837 1.00 70.06 223 ARG A CA 1
ATOM 1658 C C . ARG A 1 223 ? -26.074 -3.022 7.233 1.00 70.06 223 ARG A C 1
ATOM 1660 O O . ARG A 1 223 ? -26.683 -4.071 7.032 1.00 70.06 223 ARG A O 1
ATOM 1667 N N . ARG A 1 224 ? -26.685 -1.935 7.713 1.00 67.31 224 ARG A N 1
ATOM 1668 C CA . ARG A 1 224 ? -28.145 -1.886 7.897 1.00 67.31 224 ARG A CA 1
ATOM 1669 C C . ARG A 1 224 ? -28.861 -1.902 6.536 1.00 67.31 224 ARG A C 1
ATOM 1671 O O . ARG A 1 224 ? -28.419 -1.196 5.623 1.00 67.31 224 ARG A O 1
ATOM 1678 N N . PRO A 1 225 ? -29.986 -2.623 6.388 1.00 50.31 225 PRO A N 1
ATOM 1679 C CA . PRO A 1 225 ? -30.809 -2.543 5.183 1.00 50.31 225 PRO A CA 1
ATOM 1680 C C . PRO A 1 225 ? -31.163 -1.079 4.869 1.00 50.31 225 PRO A C 1
ATOM 1682 O O . PRO A 1 225 ? -31.667 -0.367 5.732 1.00 50.31 225 PRO A O 1
ATOM 1685 N N . GLY A 1 226 ? -30.847 -0.612 3.657 1.00 57.47 226 GLY A N 1
ATOM 1686 C CA . GLY A 1 226 ? -31.112 0.767 3.217 1.00 57.47 226 GLY A CA 1
ATOM 1687 C C . GLY A 1 226 ? -30.083 1.837 3.625 1.00 57.47 226 GLY A C 1
ATOM 1688 O O . GLY A 1 226 ? -30.212 2.972 3.182 1.00 57.47 226 GLY A O 1
ATOM 1689 N N . GLY A 1 227 ? -29.041 1.517 4.406 1.00 54.62 227 GLY A N 1
ATOM 1690 C CA . GLY A 1 227 ? -27.983 2.484 4.756 1.00 54.62 227 GLY A CA 1
ATOM 1691 C C . GLY A 1 227 ? -27.018 2.745 3.593 1.00 54.62 227 GLY A C 1
ATOM 1692 O O . GLY A 1 227 ? -26.623 1.808 2.911 1.00 54.62 227 GLY A O 1
ATOM 1693 N N . GLN A 1 228 ? -26.620 3.983 3.316 1.00 47.62 228 GLN A N 1
ATOM 1694 C CA . GLN A 1 228 ? -25.663 4.281 2.239 1.00 47.62 228 GLN A CA 1
ATOM 1695 C C . GLN A 1 228 ? -24.220 4.137 2.759 1.00 47.62 228 GLN A C 1
ATOM 1697 O O . GLN A 1 228 ? -23.921 4.615 3.851 1.00 47.62 228 GLN A O 1
ATOM 1702 N N . TRP A 1 229 ? -23.324 3.489 2.006 1.00 48.31 229 TRP A N 1
ATOM 1703 C CA . TRP A 1 229 ? -21.888 3.560 2.298 1.00 48.31 229 TRP A CA 1
ATOM 1704 C C . TRP A 1 229 ? -21.385 4.948 1.899 1.00 48.31 229 TRP A C 1
ATOM 1706 O O . TRP A 1 229 ? -21.533 5.348 0.747 1.00 48.31 229 TRP A O 1
ATOM 1716 N N . ALA A 1 230 ? -20.790 5.683 2.835 1.00 44.59 230 ALA A N 1
ATOM 1717 C CA . ALA A 1 230 ? -20.064 6.908 2.528 1.00 44.59 230 ALA A CA 1
ATOM 1718 C C . ALA A 1 230 ? -18.567 6.583 2.440 1.00 44.59 230 ALA A C 1
ATOM 1720 O O . ALA A 1 230 ? -17.821 6.810 3.387 1.00 44.59 230 ALA A O 1
ATOM 1721 N N . ILE A 1 231 ? -18.126 6.032 1.308 1.00 40.03 231 ILE A N 1
ATOM 1722 C CA . ILE A 1 231 ? -16.695 5.950 0.995 1.00 40.03 231 ILE A CA 1
ATOM 1723 C C . ILE A 1 231 ? -16.312 7.309 0.402 1.00 40.03 231 ILE A C 1
ATOM 1725 O O . ILE A 1 231 ? -16.672 7.624 -0.729 1.00 40.03 231 ILE A O 1
ATOM 1729 N N . ARG A 1 232 ? -15.637 8.159 1.183 1.00 34.75 232 ARG A N 1
ATOM 1730 C CA . ARG A 1 232 ? -15.040 9.405 0.678 1.00 34.75 232 ARG A CA 1
ATOM 1731 C C . ARG A 1 232 ? -13.538 9.202 0.513 1.00 34.75 232 ARG A C 1
ATOM 1733 O O . ARG A 1 232 ? -12.772 9.558 1.401 1.00 34.75 232 ARG A O 1
ATOM 1740 N N . ALA A 1 233 ? -13.123 8.653 -0.624 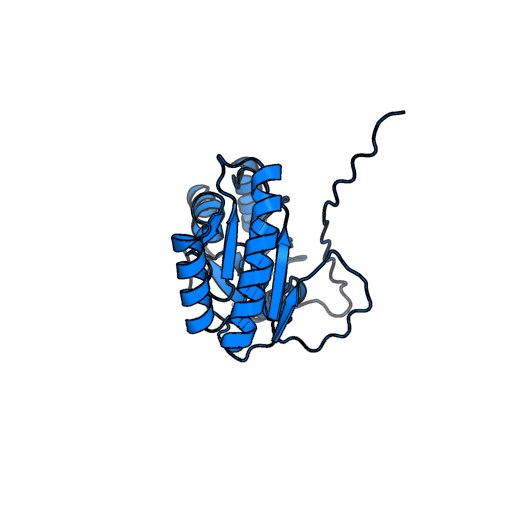1.00 30.84 233 ALA A N 1
ATOM 1741 C CA . ALA A 1 233 ? -11.735 8.757 -1.054 1.00 30.84 233 ALA A CA 1
ATOM 1742 C C . ALA A 1 233 ? -11.500 10.204 -1.513 1.00 30.84 233 ALA A C 1
ATOM 1744 O O . ALA A 1 233 ? -12.159 10.681 -2.435 1.00 30.84 233 ALA A O 1
ATOM 1745 N N . ARG A 1 234 ? -10.622 10.940 -0.829 1.00 31.73 234 ARG A N 1
ATOM 1746 C CA . ARG A 1 234 ? -10.188 12.266 -1.275 1.00 31.73 234 ARG A CA 1
ATOM 1747 C C . ARG A 1 234 ? -8.785 12.103 -1.850 1.00 31.73 234 ARG A C 1
ATOM 1749 O O . ARG A 1 234 ? -7.813 12.201 -1.114 1.00 31.73 234 ARG A O 1
ATOM 1756 N N . THR A 1 235 ? -8.682 11.820 -3.144 1.00 31.97 235 THR A N 1
ATOM 1757 C CA . THR A 1 235 ? -7.415 11.927 -3.871 1.00 31.97 235 THR A CA 1
ATOM 1758 C C . THR A 1 235 ? -7.081 13.409 -4.010 1.00 31.97 235 THR A C 1
ATOM 1760 O O . THR A 1 235 ? -7.787 14.174 -4.666 1.00 31.97 235 THR A O 1
ATOM 1763 N N . THR A 1 236 ? -6.030 13.863 -3.335 1.00 34.56 236 THR A N 1
ATOM 1764 C CA . THR A 1 236 ? -5.490 15.206 -3.544 1.00 34.56 236 THR A CA 1
ATOM 1765 C C . THR A 1 236 ? -4.704 15.209 -4.850 1.00 34.56 236 THR A C 1
ATOM 1767 O O . THR A 1 236 ? -3.542 14.821 -4.872 1.00 34.56 236 THR A O 1
ATOM 1770 N N . HIS A 1 237 ? -5.326 15.623 -5.953 1.00 34.31 237 HIS A N 1
ATOM 1771 C CA . HIS A 1 237 ? -4.586 16.065 -7.137 1.00 34.31 237 HIS A CA 1
ATOM 1772 C C . HIS A 1 237 ? -4.178 17.523 -6.906 1.00 34.31 237 HIS A C 1
ATOM 1774 O O . HIS A 1 237 ? -4.993 18.441 -7.003 1.00 34.31 237 HIS A O 1
ATOM 1780 N N . GLY A 1 238 ? -2.924 17.721 -6.501 1.00 31.27 238 GLY A N 1
ATOM 1781 C CA . GLY A 1 238 ? -2.325 19.036 -6.306 1.00 31.27 238 GLY A CA 1
ATOM 1782 C C . GLY A 1 238 ? -2.002 19.695 -7.643 1.00 31.27 238 GLY A C 1
ATOM 1783 O O . GLY A 1 238 ? -0.874 19.615 -8.109 1.00 31.27 238 GLY A O 1
ATOM 1784 N N . GLY A 1 239 ? -2.984 20.358 -8.252 1.00 27.59 239 GLY A N 1
ATOM 1785 C CA . GLY A 1 239 ? -2.751 21.317 -9.328 1.00 27.59 239 GLY A CA 1
ATOM 1786 C C . GLY A 1 239 ? -2.525 22.710 -8.745 1.00 27.59 239 GLY A C 1
ATOM 1787 O O . GLY A 1 239 ? -3.485 23.414 -8.438 1.00 27.59 239 GLY A O 1
ATOM 1788 N N . LEU A 1 240 ? -1.266 23.116 -8.576 1.00 33.34 240 LEU A N 1
ATOM 1789 C CA . LEU A 1 240 ? -0.912 24.523 -8.386 1.00 33.34 240 LEU A CA 1
ATOM 1790 C C . LEU A 1 240 ? -0.963 25.210 -9.756 1.00 33.34 240 LEU A C 1
ATOM 1792 O O . LEU A 1 240 ? -0.124 24.958 -10.616 1.00 33.34 240 LEU A O 1
ATOM 1796 N N . ALA A 1 241 ? -1.961 26.068 -9.968 1.00 31.33 241 ALA A N 1
ATOM 1797 C CA . ALA A 1 241 ? -1.952 27.005 -11.085 1.00 31.33 241 ALA A CA 1
ATOM 1798 C C . ALA A 1 241 ? -0.842 28.057 -10.867 1.00 31.33 241 ALA A C 1
ATOM 1800 O O . ALA A 1 241 ? -0.682 28.524 -9.733 1.00 31.33 241 ALA A O 1
ATOM 1801 N N . PRO A 1 242 ? -0.085 28.458 -11.905 1.00 33.31 242 PRO A N 1
ATOM 1802 C CA . PRO A 1 242 ? 0.914 29.507 -11.760 1.00 33.31 242 PRO A CA 1
ATOM 1803 C C . PRO A 1 242 ? 0.236 30.882 -11.602 1.00 33.31 242 PRO A C 1
ATOM 1805 O O . PRO A 1 242 ? -0.837 31.106 -12.174 1.00 33.31 242 PRO A O 1
ATOM 1808 N N . PRO A 1 243 ? 0.832 31.808 -10.829 1.00 43.72 243 PRO A N 1
ATOM 1809 C CA . PRO A 1 243 ? 0.319 33.166 -10.705 1.00 43.72 243 PRO A CA 1
ATOM 1810 C C . PRO A 1 243 ? 0.487 33.937 -12.023 1.00 43.72 243 PRO A C 1
ATOM 1812 O O . PRO A 1 243 ? 1.464 33.739 -12.746 1.00 43.72 243 PRO A O 1
ATOM 1815 N N . GLN A 1 244 ? -0.499 34.792 -12.310 1.00 48.34 244 GLN A N 1
ATOM 1816 C CA . GLN A 1 244 ? -0.492 35.763 -13.411 1.00 48.34 244 GLN A CA 1
ATOM 1817 C C . GLN A 1 244 ? 0.506 36.895 -13.169 1.00 48.34 244 GLN A C 1
ATOM 1819 O O . GLN A 1 244 ? 0.677 37.280 -11.989 1.00 48.34 244 GLN A O 1
#